Protein AF-A0A937LQ49-F1 (afdb_monomer_lite)

Secondary structure (DSSP, 8-state):
---HHHHHHHHHHHTGGGTB-S--HHHHHHHHHTGGGB-TTT-BB-SSTTTTPBTT-PSPB-S-GGG-----SSTT-TTS-GGGT------TT-SEETTEE-B-SS---TT-S--S-BPPPBHHHHHHHT-GGGS-HHHHHHHHHTTGGG-BTTT-TTSHHHHHHHHTT--TT-BB------TTSSSSS------SS-S-GGGTTTS--PPPEEEETTEEE-SHHHHTS--TTT--EEEEEE--TT--TTSHHHHTSHHHHHH--S-EEEE-HHHHHHTT--TT-EEEEEETTS-EEEEEEEE-TTS-TTEEEEES---EEETTEE-GGGSPTT---S--EE-GGGGS---B-TTT--B-TT-EEEEEEE-

pLDDT: mean 95.54, std 2.78, range [75.75, 98.88]

Sequence (371 aa):
EPLIEDITREWTSGMWTIGYTGQSPERLREHMKNQHMFDKRTLQAKGGSTDGEFYGLPWPCWGTPDMKHPGTPILYDTSRPVAEGGLNFRARFGVERNGKNLLAEGSYPAGSEIKDGHPEFSMALLKKLGWDGDLTAGEKATISKLSGDKTNWKTDLSGGIQRVAIKHGAAPFGNAKARTVVWTFPDPVPLHREPLYTSRRDLVADYPTYKDVKEHYRLPTLYKSIQDTDFSKKYPIILTSGRLVEYEGGGDESRSNPWLAELQQEMFVEINPIDANNSNIRNGKDVWLTGAEGARVKVKAMITERVAPGVAFMPFHFAGKMQGKDLRHKYPAGADPFVLGEAANTAMTYGYDSVTQMQESKCTLCKIEAA

Radius of gyration: 27.74 Å; chains: 1; bounding box: 67×48×73 Å

Foldseek 3Di:
DDDPQVVQQVVLLVCQLQQQNLDGPVLLVVLVVPVVQADPPQQAGPDDPLHLAHRPQEPNQHFHVVLSQRHAPDEAQQAAFVSSNHYHDFCPPDQDDPNDGFFAQQGHHPQAPDRTWDAAWFLLVCVVVVLNVQADPVLQVQCCVWVNRRGASSRSPNSRRCSSCSVNRHHNRIGGDDQQADPVAPGRHDDAAAALADLPLVCCVVHPWDCWDPQDPHHTAHGRVSSVDHLCVVFVAKEFEDADPLADDLRLVSLQDPVSCVVPAWWEKEAEPVLCVVQVHDAQAWKWKAASVGFIFITGYHYDPPAPHRYMYTYQNAAQDGSNRGNQVVAPVPRRGSHHTHGPVRRDDPDADRPPRHHPRGTGTIDMHGD

Structure (mmCIF, N/CA/C/O backbone):
data_AF-A0A937LQ49-F1
#
_entry.id   AF-A0A937LQ49-F1
#
loop_
_atom_site.group_PDB
_atom_site.id
_atom_site.type_symbol
_atom_site.label_atom_id
_atom_site.label_alt_id
_atom_site.label_comp_id
_atom_site.label_asym_id
_atom_site.label_entity_id
_atom_site.label_seq_id
_atom_site.pdbx_PDB_ins_code
_atom_site.Cartn_x
_atom_site.Cartn_y
_atom_site.Cartn_z
_atom_site.occupancy
_atom_site.B_iso_or_equiv
_atom_site.auth_seq_id
_atom_site.auth_comp_id
_atom_site.auth_asym_id
_atom_site.auth_atom_id
_atom_site.pdbx_PDB_model_num
ATOM 1 N N . GLU A 1 1 ? 20.077 2.236 26.899 1.00 75.75 1 GLU A N 1
ATOM 2 C CA . GLU A 1 1 ? 19.525 1.766 25.610 1.00 75.75 1 GLU A CA 1
ATOM 3 C C . GLU A 1 1 ? 18.017 1.637 25.759 1.00 75.75 1 GLU A C 1
ATOM 5 O O . GLU A 1 1 ? 17.583 1.384 26.881 1.00 75.75 1 GLU A O 1
ATOM 10 N N . PRO A 1 2 ? 17.218 1.887 24.713 1.00 82.50 2 PRO A N 1
ATOM 11 C CA . PRO A 1 2 ? 15.772 1.735 24.807 1.00 82.50 2 PRO A CA 1
ATOM 12 C C . PRO A 1 2 ? 15.404 0.257 25.013 1.00 82.50 2 PRO A C 1
ATOM 14 O O . PRO A 1 2 ? 15.963 -0.621 24.357 1.00 82.50 2 PRO A O 1
ATOM 17 N N . LEU A 1 3 ? 14.476 -0.018 25.933 1.00 92.69 3 LEU A N 1
ATOM 18 C CA . LEU A 1 3 ? 13.968 -1.368 26.182 1.00 92.69 3 LEU A CA 1
ATOM 19 C C . LEU A 1 3 ? 12.855 -1.691 25.181 1.00 92.69 3 LEU A C 1
ATOM 21 O O . LEU A 1 3 ? 11.966 -0.872 24.949 1.00 92.69 3 LEU A O 1
ATOM 25 N N . ILE A 1 4 ? 12.880 -2.891 24.597 1.00 90.50 4 ILE A N 1
ATOM 26 C CA . ILE A 1 4 ? 11.904 -3.322 23.577 1.00 90.50 4 ILE A CA 1
ATOM 27 C C . ILE A 1 4 ? 10.470 -3.246 24.124 1.00 90.50 4 ILE A C 1
ATOM 29 O O . ILE A 1 4 ? 9.534 -2.900 23.401 1.00 90.50 4 ILE A O 1
ATOM 33 N N . GLU A 1 5 ? 10.290 -3.539 25.408 1.00 94.00 5 GLU A N 1
ATOM 34 C CA . GLU A 1 5 ? 9.017 -3.449 26.115 1.00 94.00 5 GLU A CA 1
ATOM 35 C C . GLU A 1 5 ? 8.489 -2.022 26.179 1.00 94.00 5 GLU A C 1
ATOM 37 O O . GLU A 1 5 ? 7.308 -1.805 25.912 1.00 94.00 5 GLU A O 1
ATOM 42 N N . ASP A 1 6 ? 9.355 -1.059 26.489 1.00 93.69 6 ASP A N 1
ATOM 43 C CA . ASP A 1 6 ? 8.976 0.348 26.599 1.00 93.69 6 ASP A CA 1
ATOM 44 C C . ASP A 1 6 ? 8.605 0.907 25.226 1.00 93.69 6 ASP A C 1
ATOM 46 O O . ASP A 1 6 ? 7.541 1.510 25.085 1.00 93.69 6 ASP A O 1
ATOM 50 N N . ILE A 1 7 ? 9.398 0.591 24.192 1.00 92.69 7 ILE A N 1
ATOM 51 C CA . ILE A 1 7 ? 9.066 0.911 22.794 1.00 92.69 7 ILE A CA 1
ATOM 52 C C . ILE A 1 7 ? 7.700 0.318 22.441 1.00 92.69 7 ILE A C 1
ATOM 54 O O . ILE A 1 7 ? 6.862 0.981 21.832 1.00 92.69 7 ILE A O 1
ATOM 58 N N . THR A 1 8 ? 7.453 -0.932 22.850 1.00 90.88 8 THR A N 1
ATOM 59 C CA . THR A 1 8 ? 6.196 -1.620 22.553 1.00 90.88 8 THR A CA 1
ATOM 60 C C . THR A 1 8 ? 4.994 -0.932 23.178 1.00 90.88 8 THR A C 1
ATOM 62 O O . THR A 1 8 ? 3.970 -0.735 22.521 1.00 90.88 8 THR A O 1
ATOM 65 N N . ARG A 1 9 ? 5.123 -0.510 24.434 1.00 92.88 9 ARG A N 1
ATOM 66 C CA . ARG A 1 9 ? 4.085 0.255 25.130 1.00 92.88 9 ARG A CA 1
ATOM 67 C C . ARG A 1 9 ? 3.871 1.629 24.513 1.00 92.88 9 ARG A C 1
ATOM 69 O O . ARG A 1 9 ? 2.724 2.066 24.411 1.00 92.88 9 ARG A O 1
ATOM 76 N N . GLU A 1 10 ? 4.942 2.291 24.091 1.00 92.44 10 GLU A N 1
ATOM 77 C CA . GLU A 1 10 ? 4.884 3.609 23.466 1.00 92.44 10 GLU A CA 1
ATOM 78 C C . GLU A 1 10 ? 4.100 3.569 22.150 1.00 92.44 10 GLU A C 1
ATOM 80 O O . GLU A 1 10 ? 3.104 4.286 22.012 1.00 92.44 10 GLU A O 1
ATOM 85 N N . TRP A 1 11 ? 4.469 2.692 21.206 1.00 89.81 11 TRP A N 1
ATOM 86 C CA . TRP A 1 11 ? 3.754 2.637 19.927 1.00 89.81 11 TRP A CA 1
ATOM 87 C C . TRP A 1 11 ? 2.315 2.150 20.098 1.00 89.81 11 TRP A C 1
ATOM 89 O O . TRP A 1 11 ? 1.416 2.702 19.464 1.00 89.81 11 TRP A O 1
ATOM 99 N N . THR A 1 12 ? 2.068 1.200 21.007 1.00 89.31 12 THR A N 1
ATOM 100 C CA . THR A 1 12 ? 0.706 0.753 21.343 1.00 89.31 12 THR A CA 1
ATOM 101 C C . THR A 1 12 ? -0.133 1.931 21.843 1.00 89.31 12 THR A C 1
ATOM 103 O O . THR A 1 12 ? -1.245 2.149 21.367 1.00 89.31 12 THR A O 1
ATOM 106 N N . SER A 1 13 ? 0.409 2.761 22.739 1.00 88.25 13 SER A N 1
ATOM 107 C CA . SER A 1 13 ? -0.282 3.961 23.233 1.00 88.25 13 SER A CA 1
ATOM 108 C C . SER A 1 13 ? -0.586 4.953 22.103 1.00 88.25 13 SER A C 1
ATOM 110 O O . SER A 1 13 ? -1.677 5.522 22.047 1.00 88.25 13 SER A O 1
ATOM 112 N N . GLY A 1 14 ? 0.336 5.105 21.145 1.00 90.69 14 GLY A N 1
ATOM 113 C CA . GLY A 1 14 ? 0.131 5.908 19.935 1.00 90.69 14 GLY A CA 1
ATOM 114 C C . GLY A 1 14 ? -0.979 5.383 19.011 1.00 90.69 14 GLY A C 1
ATOM 115 O O . GLY A 1 14 ? -1.603 6.160 18.283 1.00 90.69 14 GLY A O 1
ATOM 116 N N . MET A 1 15 ? -1.292 4.086 19.068 1.00 93.00 15 MET A N 1
ATOM 117 C CA . MET A 1 15 ? -2.324 3.447 18.245 1.00 93.00 15 MET A CA 1
ATOM 118 C C . MET A 1 15 ? -3.736 3.454 18.863 1.00 93.00 15 MET A C 1
ATOM 120 O O . MET A 1 15 ? -4.674 2.893 18.285 1.00 93.00 15 MET A O 1
ATOM 124 N N . TRP A 1 16 ? -3.947 4.154 19.983 1.00 91.88 16 TRP A N 1
ATOM 125 C CA . TRP A 1 16 ? -5.265 4.280 20.632 1.00 91.88 16 TRP A CA 1
ATOM 126 C C . TRP A 1 16 ? -6.369 4.761 19.698 1.00 91.88 16 TRP A C 1
ATOM 128 O O . TRP A 1 16 ? -7.467 4.205 19.652 1.00 91.88 16 TRP A O 1
ATOM 138 N N . THR A 1 17 ? -6.048 5.739 18.856 1.00 91.38 17 THR A N 1
ATOM 139 C CA . THR A 1 17 ? -6.998 6.353 17.919 1.00 91.38 17 THR A CA 1
ATOM 140 C C . THR A 1 17 ? -7.474 5.418 16.799 1.00 91.38 17 THR A C 1
ATOM 142 O O . THR A 1 17 ? -8.445 5.732 16.097 1.00 91.38 17 THR A O 1
ATOM 145 N N . ILE A 1 18 ? -6.814 4.269 16.626 1.00 92.81 18 ILE A N 1
ATOM 146 C CA . ILE A 1 18 ? -7.203 3.230 15.671 1.00 92.81 18 ILE A CA 1
ATOM 147 C C . ILE A 1 18 ? -7.712 1.957 16.353 1.00 92.81 18 ILE A C 1
ATOM 149 O O . ILE A 1 18 ? -8.177 1.074 15.643 1.00 92.81 18 ILE A O 1
ATOM 153 N N . GLY A 1 19 ? -7.693 1.864 17.686 1.00 92.88 19 GLY A N 1
ATOM 154 C CA . GLY A 1 19 ? -8.153 0.676 18.412 1.00 92.88 19 GLY A CA 1
ATOM 155 C C . GLY A 1 19 ? -7.183 -0.501 18.314 1.00 92.88 19 GLY A C 1
ATOM 156 O O . GLY A 1 19 ? -7.622 -1.648 18.249 1.00 92.88 19 GLY A O 1
ATOM 157 N N . TYR A 1 20 ? -5.874 -0.221 18.236 1.00 94.00 20 TYR A N 1
ATOM 158 C CA . TYR A 1 20 ? -4.833 -1.251 18.225 1.00 94.00 20 TYR A CA 1
ATOM 159 C C . TYR A 1 20 ? -4.030 -1.277 19.532 1.00 94.00 20 TYR A C 1
ATOM 161 O O . TYR A 1 20 ? -2.823 -1.067 19.535 1.00 94.00 20 TYR A O 1
ATOM 169 N N . THR A 1 21 ? -4.717 -1.449 20.661 1.00 90.94 21 THR A N 1
ATOM 170 C CA . THR A 1 21 ? -4.147 -1.120 21.982 1.00 90.94 21 THR A CA 1
ATOM 171 C C . THR A 1 21 ? -4.218 -2.210 23.024 1.00 90.94 21 THR A C 1
ATOM 173 O O . THR A 1 21 ? -3.580 -2.101 24.068 1.00 90.94 21 THR A O 1
ATOM 176 N N . GLY A 1 22 ? -4.929 -3.296 22.736 1.00 93.12 22 GLY A N 1
ATOM 177 C CA . GLY A 1 22 ? -4.938 -4.461 23.605 1.00 93.12 22 GLY A CA 1
ATOM 178 C C . GLY A 1 22 ? -3.603 -5.210 23.606 1.00 93.12 22 GLY A C 1
ATOM 179 O O . GLY A 1 22 ? -3.426 -6.117 24.412 1.00 93.12 22 GLY A O 1
ATOM 180 N N . GLN A 1 23 ? -2.652 -4.869 22.734 1.00 93.69 23 GLN A N 1
ATOM 181 C CA . GLN A 1 23 ? -1.329 -5.487 22.724 1.00 93.69 23 GLN A CA 1
ATOM 182 C C . GLN A 1 23 ? -0.492 -5.021 23.917 1.00 93.69 23 GLN A C 1
ATOM 184 O O . GLN A 1 23 ? -0.482 -3.855 24.294 1.00 93.69 23 GLN A O 1
ATOM 189 N N . SER A 1 24 ? 0.246 -5.947 24.517 1.00 94.94 24 SER A N 1
ATOM 190 C CA . SER A 1 24 ? 1.296 -5.613 25.474 1.00 94.94 24 SER A CA 1
ATOM 191 C C . SER A 1 24 ? 2.509 -6.506 25.233 1.00 94.94 24 SER A C 1
ATOM 193 O O . SER A 1 24 ? 2.352 -7.594 24.664 1.00 94.94 24 SER A O 1
ATOM 195 N N . PRO A 1 25 ? 3.709 -6.097 25.681 1.00 95.75 25 PRO A N 1
ATOM 196 C CA . PRO A 1 25 ? 4.882 -6.965 25.641 1.00 95.75 25 PRO A CA 1
ATOM 197 C C . PRO A 1 25 ? 4.609 -8.330 26.281 1.00 95.75 25 PRO A C 1
ATOM 199 O O . PRO A 1 25 ? 5.034 -9.358 25.762 1.00 95.75 25 PRO A O 1
ATOM 202 N N . GLU A 1 26 ? 3.860 -8.353 27.385 1.00 95.69 26 GLU A N 1
ATOM 203 C CA . GLU A 1 26 ? 3.506 -9.570 28.119 1.00 95.69 26 GLU A CA 1
ATOM 204 C C . GLU A 1 26 ? 2.606 -10.474 27.285 1.00 95.69 26 GLU A C 1
ATOM 206 O O . GLU A 1 26 ? 2.914 -11.655 27.141 1.00 95.69 26 GLU A O 1
ATOM 211 N N . ARG A 1 27 ? 1.539 -9.925 26.690 1.00 96.06 27 ARG A N 1
ATOM 212 C CA . ARG A 1 27 ? 0.630 -10.707 25.844 1.00 96.06 27 ARG A CA 1
ATOM 213 C C . ARG A 1 27 ? 1.349 -11.260 24.618 1.00 96.06 27 ARG A C 1
ATOM 215 O O . ARG A 1 27 ? 1.256 -12.448 24.337 1.00 96.06 27 ARG A O 1
ATOM 222 N N . LEU A 1 28 ? 2.143 -10.439 23.928 1.00 95.88 28 LEU A N 1
ATOM 223 C CA . LEU A 1 28 ? 2.902 -10.887 22.756 1.00 95.88 28 LEU A CA 1
ATOM 224 C C . LEU A 1 28 ? 3.922 -11.976 23.120 1.00 95.88 28 LEU A C 1
ATOM 226 O O . LEU A 1 28 ? 4.058 -12.963 22.399 1.00 95.88 28 LEU A O 1
ATOM 230 N N . ARG A 1 29 ? 4.598 -11.860 24.269 1.00 95.75 29 ARG A N 1
ATOM 231 C CA . ARG A 1 29 ? 5.484 -12.918 24.784 1.00 95.75 29 ARG A CA 1
ATOM 232 C C . ARG A 1 29 ? 4.734 -14.191 25.113 1.00 95.75 29 ARG A C 1
ATOM 234 O O . ARG A 1 29 ? 5.255 -15.269 24.842 1.00 95.75 29 ARG A O 1
ATOM 241 N N . GLU A 1 30 ? 3.542 -14.080 25.683 1.00 96.50 30 GLU A N 1
ATOM 242 C CA . GLU A 1 30 ? 2.710 -15.239 25.979 1.00 96.50 30 GLU A CA 1
ATOM 243 C C . GLU A 1 30 ? 2.308 -15.969 24.690 1.00 96.50 30 GLU A C 1
ATOM 245 O O . GLU A 1 30 ? 2.411 -17.192 24.630 1.00 96.50 30 GLU A O 1
ATOM 250 N N . HIS A 1 31 ? 1.988 -15.246 23.612 1.00 97.38 31 HIS A N 1
ATOM 251 C CA . HIS A 1 31 ? 1.753 -15.858 22.298 1.00 97.38 31 HIS A CA 1
ATOM 252 C C . HIS A 1 31 ? 3.003 -16.566 21.767 1.00 97.38 31 HIS A C 1
ATOM 254 O O . HIS A 1 31 ? 2.910 -17.688 21.272 1.00 97.38 31 HIS A O 1
ATOM 260 N N . MET A 1 32 ? 4.178 -15.939 21.890 1.00 96.44 32 MET A N 1
ATOM 261 C CA . MET A 1 32 ? 5.443 -16.531 21.440 1.00 96.44 32 MET A CA 1
ATOM 262 C C . MET A 1 32 ? 5.801 -17.802 22.219 1.00 96.44 32 MET A C 1
ATOM 264 O O . MET A 1 32 ? 6.242 -18.781 21.623 1.00 96.44 32 MET A O 1
ATOM 268 N N . LYS A 1 33 ? 5.575 -17.823 23.538 1.00 97.06 33 LYS A N 1
ATOM 269 C CA . LYS A 1 33 ? 5.786 -19.015 24.379 1.00 97.06 33 LYS A CA 1
ATOM 270 C C . LYS A 1 33 ? 4.815 -20.146 24.034 1.00 97.06 33 LYS A C 1
ATOM 272 O O . LYS A 1 33 ? 5.188 -21.316 24.091 1.00 97.06 33 LYS A O 1
ATOM 277 N N . ASN A 1 34 ? 3.587 -19.802 23.649 1.00 96.81 34 ASN A N 1
ATOM 278 C CA . ASN A 1 34 ? 2.495 -20.750 23.442 1.00 96.81 34 ASN A CA 1
ATOM 279 C C . ASN A 1 34 ? 2.114 -20.942 21.967 1.00 96.81 34 ASN A C 1
ATOM 281 O O . ASN A 1 34 ? 0.988 -21.329 21.673 1.00 96.81 34 ASN A O 1
ATOM 285 N N . GLN A 1 35 ? 3.041 -20.736 21.023 1.00 96.62 35 GLN A N 1
ATOM 286 C CA . GLN A 1 35 ? 2.794 -20.893 19.576 1.00 96.62 35 GLN A CA 1
ATOM 287 C C . GLN A 1 35 ? 2.096 -22.213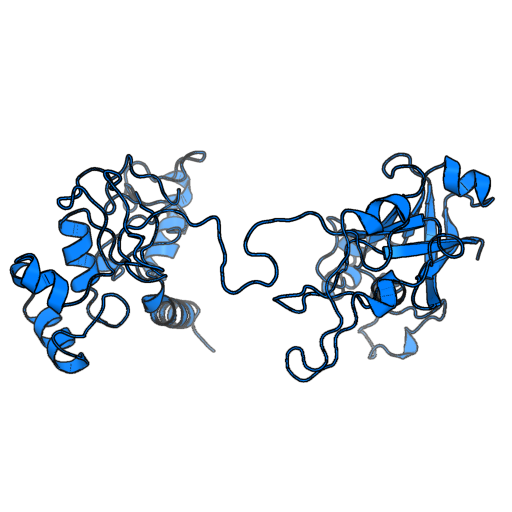 19.206 1.00 96.62 35 GLN A C 1
ATOM 289 O O . GLN A 1 35 ? 1.278 -22.255 18.291 1.00 96.62 35 GLN A O 1
ATOM 294 N N . HIS A 1 36 ? 2.393 -23.285 19.940 1.00 96.25 36 HIS A N 1
ATOM 295 C CA . HIS A 1 36 ? 1.811 -24.611 19.748 1.00 96.25 36 HIS A CA 1
ATOM 296 C C . HIS A 1 36 ? 0.304 -24.696 20.063 1.00 96.25 36 HIS A C 1
ATOM 298 O O . HIS A 1 36 ? -0.340 -25.643 19.619 1.00 96.25 36 HIS A O 1
ATOM 304 N N . MET A 1 37 ? -0.260 -23.738 20.808 1.00 97.00 37 MET A N 1
ATOM 305 C CA . MET A 1 37 ? -1.689 -23.682 21.147 1.00 97.00 37 MET A CA 1
ATOM 306 C C . MET A 1 37 ? -2.545 -23.083 20.022 1.00 97.00 37 MET A C 1
ATOM 308 O O . MET A 1 37 ? -3.765 -23.247 20.035 1.00 97.00 37 MET A O 1
ATOM 312 N N . PHE A 1 38 ? -1.932 -22.396 19.050 1.00 97.94 38 PHE A N 1
ATOM 313 C CA . PHE A 1 38 ? -2.634 -21.723 17.958 1.00 97.94 38 PHE A CA 1
ATOM 314 C C . PHE A 1 38 ? -2.866 -22.661 16.773 1.00 97.94 38 PHE A C 1
ATOM 316 O O . PHE A 1 38 ? -1.957 -23.324 16.269 1.00 97.94 38 PHE A O 1
ATOM 323 N N . ASP A 1 39 ? -4.103 -22.685 16.286 1.00 97.25 39 ASP A N 1
ATOM 324 C CA . ASP A 1 39 ? -4.466 -23.418 15.081 1.00 97.25 39 ASP A CA 1
ATOM 325 C C . ASP A 1 39 ? -3.753 -22.828 13.854 1.00 97.25 39 ASP A C 1
ATOM 327 O O . ASP A 1 39 ? -3.841 -21.634 13.583 1.00 97.25 39 ASP A O 1
ATOM 331 N N . LYS A 1 40 ? -3.066 -23.658 13.063 1.00 95.50 40 LYS A N 1
ATOM 332 C CA . LYS A 1 40 ? -2.272 -23.181 11.913 1.00 95.50 40 LYS A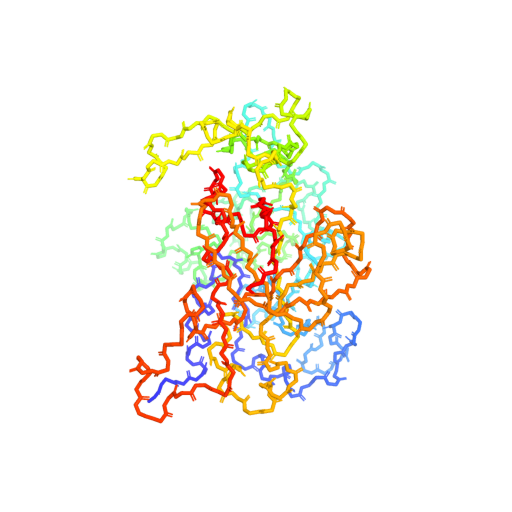 CA 1
ATOM 333 C C . LYS A 1 40 ? -3.108 -22.571 10.782 1.00 95.50 40 LYS A C 1
ATOM 335 O O . LYS A 1 40 ? -2.541 -21.933 9.900 1.00 95.50 40 LYS A O 1
ATOM 340 N N . ARG A 1 41 ? -4.426 -22.799 10.765 1.00 95.19 41 ARG A N 1
ATOM 341 C CA . ARG A 1 41 ? -5.339 -22.294 9.736 1.00 95.19 41 ARG A CA 1
ATOM 342 C C . ARG A 1 41 ? -6.138 -21.098 10.230 1.00 95.19 41 ARG A C 1
ATOM 344 O O . ARG A 1 41 ? -6.212 -20.102 9.522 1.00 95.19 41 ARG A O 1
ATOM 351 N N . THR A 1 42 ? -6.768 -21.205 11.396 1.00 94.94 42 THR A N 1
ATOM 352 C CA . THR A 1 42 ? -7.595 -20.111 11.933 1.00 94.94 42 THR A CA 1
ATOM 353 C C . THR A 1 42 ? -6.785 -19.097 12.727 1.00 94.94 42 THR A C 1
ATOM 355 O O . THR A 1 42 ? -7.280 -18.004 12.988 1.00 94.94 42 THR A O 1
ATOM 358 N N . LEU A 1 43 ? -5.559 -19.457 13.118 1.00 96.81 43 LEU A N 1
ATOM 359 C CA . LEU A 1 43 ? -4.694 -18.700 14.019 1.00 96.81 43 LEU A CA 1
ATOM 360 C C . LEU A 1 43 ? -5.303 -18.464 15.403 1.00 96.81 43 LEU A C 1
ATOM 362 O O . LEU A 1 43 ? -4.770 -17.656 16.150 1.00 96.81 43 LEU A O 1
ATOM 366 N N . GLN A 1 44 ? -6.393 -19.148 15.759 1.00 97.75 44 GLN A N 1
ATOM 367 C CA . GLN A 1 44 ? -7.007 -19.043 17.079 1.00 97.75 44 GLN A CA 1
ATOM 368 C C . GLN A 1 44 ? -6.367 -20.045 18.035 1.00 97.75 44 GLN A C 1
ATOM 370 O O . GLN A 1 44 ? -6.207 -21.218 17.684 1.00 97.75 44 GLN A O 1
ATOM 375 N N . ALA A 1 45 ? -6.027 -19.601 19.238 1.00 97.81 45 ALA A N 1
ATOM 376 C CA . ALA A 1 45 ? -5.615 -20.492 20.310 1.00 97.81 45 ALA A CA 1
ATOM 377 C C . ALA A 1 45 ? -6.787 -21.349 20.803 1.00 97.81 45 ALA A C 1
ATOM 379 O O . ALA A 1 45 ? -7.917 -20.869 20.915 1.00 97.81 45 ALA A O 1
ATOM 380 N N . LYS A 1 46 ? -6.501 -22.624 21.082 1.00 95.88 46 LYS A N 1
ATOM 381 C CA . LYS A 1 46 ? -7.460 -23.609 21.597 1.00 95.88 46 LYS A CA 1
ATOM 382 C C . LYS A 1 46 ? -6.980 -24.135 22.950 1.00 95.88 46 LYS A C 1
ATOM 384 O O . LYS A 1 46 ? -6.146 -25.036 23.012 1.00 95.88 46 LYS A O 1
ATOM 389 N N . GLY A 1 47 ? -7.536 -23.585 24.022 1.00 93.94 47 GLY A N 1
ATOM 390 C CA . GLY A 1 47 ? -7.165 -23.843 25.409 1.00 93.94 47 GLY A CA 1
ATOM 391 C C . GLY A 1 47 ? -5.923 -23.073 25.875 1.00 93.94 47 GLY A C 1
ATOM 392 O O . GLY A 1 47 ? -5.293 -22.330 25.124 1.00 93.94 47 GLY A O 1
ATOM 393 N N . GLY A 1 48 ? -5.566 -23.275 27.146 1.00 94.25 48 GLY A N 1
ATOM 394 C CA . GLY A 1 48 ? -4.369 -22.693 27.758 1.00 94.25 48 GLY A CA 1
ATOM 395 C C . GLY A 1 48 ? -4.507 -21.221 28.158 1.00 94.25 48 GLY A C 1
ATOM 396 O O . GLY A 1 48 ? -5.608 -20.696 28.311 1.00 94.25 48 GLY A O 1
ATOM 397 N N . SER A 1 49 ? -3.369 -20.558 28.380 1.00 93.62 49 SER A N 1
ATOM 398 C CA . SER A 1 49 ? -3.307 -19.171 28.869 1.00 93.62 49 SER A CA 1
ATOM 399 C C . SER A 1 49 ? -3.731 -18.126 27.834 1.00 93.62 49 SER A C 1
ATOM 401 O O . SER A 1 49 ? -4.082 -17.012 28.222 1.00 93.62 49 SER A O 1
ATOM 403 N N . THR A 1 50 ? -3.725 -18.482 26.546 1.00 95.81 50 THR A N 1
ATOM 404 C CA . THR A 1 50 ? -4.128 -17.616 25.426 1.00 95.81 50 THR A CA 1
ATOM 405 C C . THR A 1 50 ? -5.434 -18.066 24.770 1.00 95.81 50 THR A C 1
ATOM 407 O O . THR A 1 50 ? -5.689 -17.670 23.639 1.00 95.81 50 THR A O 1
ATOM 410 N N . ASP A 1 51 ? -6.237 -18.919 25.421 1.00 96.88 51 ASP A N 1
ATOM 411 C CA . ASP A 1 51 ? -7.454 -19.492 24.827 1.00 96.88 51 ASP A CA 1
ATOM 412 C C . ASP A 1 51 ? -8.364 -18.427 24.194 1.00 96.88 51 ASP A C 1
ATOM 414 O O . ASP A 1 51 ? -8.643 -17.385 24.788 1.00 96.88 51 ASP A O 1
ATOM 418 N N . GLY A 1 52 ? -8.809 -18.686 22.964 1.00 96.00 52 GLY A N 1
ATOM 419 C CA . GLY A 1 52 ? -9.664 -17.784 22.197 1.00 96.00 52 GLY A CA 1
ATOM 420 C C . GLY A 1 52 ? -8.951 -16.609 21.516 1.00 96.00 52 GLY A C 1
ATOM 421 O O . GLY A 1 52 ? -9.533 -16.039 20.589 1.00 96.00 52 GLY A O 1
ATOM 422 N N . GLU A 1 53 ? -7.712 -16.272 21.895 1.00 97.69 53 GLU A N 1
ATOM 423 C CA . GLU A 1 53 ? -6.930 -15.196 21.271 1.00 97.69 53 GLU A CA 1
ATOM 424 C C . GLU A 1 53 ? -6.409 -15.595 19.878 1.00 97.69 53 GLU A C 1
ATOM 426 O O . GLU A 1 53 ? -6.137 -16.766 19.600 1.00 97.69 53 GLU A O 1
ATOM 431 N N . PHE A 1 54 ? -6.249 -14.617 18.984 1.00 97.81 54 PHE A N 1
ATOM 432 C CA . PHE A 1 54 ? -5.677 -14.823 17.653 1.00 97.81 54 PHE A CA 1
ATOM 433 C C . PHE A 1 54 ? -4.183 -14.511 17.643 1.00 97.81 54 PHE A C 1
ATOM 435 O O . PHE A 1 54 ? -3.736 -13.514 18.213 1.00 97.81 54 PHE A O 1
ATOM 442 N N . TYR A 1 55 ? -3.391 -15.354 16.981 1.00 97.25 55 TYR A N 1
ATOM 443 C CA . TYR A 1 55 ? -1.938 -15.231 16.950 1.00 97.25 55 TYR A CA 1
ATOM 444 C C . TYR A 1 55 ? -1.499 -13.842 16.457 1.00 97.25 55 TYR A C 1
ATOM 446 O O . TYR A 1 55 ? -1.950 -13.371 15.415 1.00 97.25 55 TYR A O 1
ATOM 454 N N . GLY A 1 56 ? -0.630 -13.172 17.222 1.00 95.69 56 GLY A N 1
ATOM 455 C CA . GLY A 1 56 ? -0.192 -11.800 16.944 1.00 95.69 56 GLY A CA 1
ATOM 456 C C . GLY A 1 56 ? -1.194 -10.692 17.298 1.00 95.69 56 GLY A C 1
ATOM 457 O O . GLY A 1 56 ? -0.865 -9.524 17.110 1.00 95.69 56 GLY A O 1
ATOM 458 N N . LEU A 1 57 ? -2.373 -11.022 17.840 1.00 97.12 57 LEU A N 1
ATOM 459 C CA . LEU A 1 57 ? -3.417 -10.070 18.238 1.00 97.12 57 LEU A CA 1
ATOM 460 C C . LEU A 1 57 ? -3.796 -9.106 17.103 1.00 97.12 57 LEU A C 1
ATOM 462 O O . LEU A 1 57 ? -3.603 -7.911 17.266 1.00 97.12 57 LEU A O 1
ATOM 466 N N . PRO A 1 58 ? -4.298 -9.580 15.951 1.00 96.75 58 PRO A N 1
ATOM 467 C CA . PRO A 1 58 ? -4.523 -8.757 14.764 1.00 96.75 58 PRO A CA 1
ATOM 468 C C . PRO A 1 58 ? -5.480 -7.581 15.006 1.00 96.75 58 PRO A C 1
ATOM 470 O O . PRO A 1 58 ? -6.378 -7.639 15.847 1.00 96.75 58 PRO A O 1
ATOM 473 N N . TRP A 1 59 ? -5.304 -6.511 14.232 1.00 95.69 59 TRP A N 1
ATOM 474 C CA . TRP A 1 59 ? -6.102 -5.290 14.336 1.00 95.69 59 TRP A CA 1
ATOM 475 C C . TRP A 1 59 ? -7.568 -5.468 13.887 1.00 95.69 59 TRP A C 1
ATOM 477 O O . TRP A 1 59 ? -7.795 -6.046 12.825 1.00 95.69 59 TRP A O 1
ATOM 487 N N . PRO A 1 60 ? -8.548 -4.845 14.578 1.00 95.50 60 PRO A N 1
ATOM 488 C CA . PRO A 1 60 ? -8.424 -4.210 15.890 1.00 95.50 60 PRO A CA 1
ATOM 489 C C . PRO A 1 60 ? -8.199 -5.204 17.031 1.00 95.50 60 PRO A C 1
ATOM 491 O O . PRO A 1 60 ? -8.788 -6.284 17.049 1.00 95.50 60 PRO A O 1
ATOM 494 N N . CYS A 1 61 ? -7.416 -4.769 18.016 1.00 96.81 61 CYS A N 1
ATOM 495 C CA . CYS A 1 61 ? -7.305 -5.398 19.328 1.00 96.81 61 CYS A CA 1
ATOM 496 C C . CYS A 1 61 ? -7.677 -4.328 20.356 1.00 96.81 61 CYS A C 1
ATOM 498 O O . CYS A 1 61 ? -6.886 -3.425 20.643 1.00 96.81 61 CYS A O 1
ATOM 500 N N . TRP A 1 62 ? -8.931 -4.362 20.801 1.00 96.00 62 TRP A N 1
ATOM 501 C CA . TRP A 1 62 ? -9.570 -3.242 21.488 1.00 96.00 62 TRP A CA 1
ATOM 502 C C . TRP A 1 62 ? -9.147 -3.086 22.948 1.00 96.00 62 TRP A C 1
ATOM 504 O O . TRP A 1 62 ? -8.921 -4.068 23.653 1.00 96.00 62 TRP A O 1
ATOM 514 N N . GLY A 1 63 ? -9.174 -1.838 23.420 1.00 93.81 63 GLY A N 1
ATOM 515 C CA . GLY A 1 63 ? -9.101 -1.513 24.835 1.00 93.81 63 GLY A CA 1
ATOM 516 C C . GLY A 1 63 ? -7.711 -1.621 25.443 1.00 93.81 63 GLY A C 1
ATOM 517 O O . GLY A 1 63 ? -6.701 -1.511 24.747 1.00 93.81 63 GLY A O 1
ATOM 518 N N . THR A 1 64 ? -7.669 -1.796 26.761 1.00 93.88 64 THR A N 1
ATOM 519 C CA . THR A 1 64 ? -6.427 -2.067 27.492 1.00 93.88 64 THR A CA 1
ATOM 520 C C . THR A 1 64 ? -6.045 -3.547 27.365 1.00 93.88 64 THR A C 1
ATOM 522 O O . THR A 1 64 ? -6.911 -4.386 27.102 1.00 93.88 64 THR A O 1
ATOM 525 N N . PRO A 1 65 ? -4.776 -3.919 27.605 1.00 94.19 65 PRO A N 1
ATOM 526 C CA . PRO A 1 65 ? -4.373 -5.326 27.639 1.00 94.19 65 PRO A CA 1
ATOM 527 C C . PRO A 1 65 ? -5.193 -6.188 28.612 1.00 94.19 65 PRO A C 1
ATOM 529 O O . PRO A 1 65 ? -5.478 -7.345 28.307 1.00 94.19 65 PRO A O 1
ATOM 532 N N . ASP A 1 66 ? -5.641 -5.613 29.732 1.00 93.00 66 ASP A N 1
ATOM 533 C CA . ASP A 1 66 ? -6.463 -6.300 30.739 1.00 93.00 66 ASP A CA 1
ATOM 534 C C . ASP A 1 66 ? -7.854 -6.682 30.223 1.00 93.00 66 ASP A C 1
ATOM 536 O O . ASP A 1 66 ? -8.446 -7.646 30.706 1.00 93.00 66 ASP A O 1
ATOM 540 N N . MET A 1 67 ? -8.374 -5.966 29.218 1.00 93.44 67 MET A N 1
ATOM 541 C CA . MET A 1 67 ? -9.636 -6.328 28.567 1.00 93.44 67 MET A CA 1
ATOM 542 C C . MET A 1 67 ? -9.531 -7.624 27.760 1.00 93.44 67 MET A C 1
ATOM 544 O O . MET A 1 67 ? -10.566 -8.187 27.412 1.00 93.44 67 MET A O 1
ATOM 548 N N . LYS A 1 68 ? -8.307 -8.081 27.448 1.00 95.25 68 LYS A N 1
ATOM 549 C CA . LYS A 1 68 ? -8.027 -9.327 26.721 1.00 95.25 68 LYS A CA 1
ATOM 550 C C . LYS A 1 68 ? -8.864 -9.502 25.454 1.00 95.25 68 LYS A C 1
ATOM 552 O O . LYS A 1 68 ? -9.331 -10.595 25.145 1.00 95.25 68 LYS A O 1
ATOM 557 N N . HIS A 1 69 ? -9.050 -8.423 24.691 1.00 97.50 69 HIS A N 1
ATOM 558 C CA . HIS A 1 69 ? -9.652 -8.557 23.367 1.00 97.50 69 HIS A CA 1
ATOM 559 C C . HIS A 1 69 ? -8.775 -9.501 22.519 1.00 97.50 69 HIS A C 1
ATOM 561 O O . HIS A 1 69 ? -7.547 -9.332 22.524 1.00 97.50 69 HIS A O 1
ATOM 567 N N . PRO A 1 70 ? -9.351 -10.504 21.832 1.00 97.19 70 PRO A N 1
ATOM 568 C CA . PRO A 1 70 ? -8.580 -11.564 21.178 1.00 97.19 70 PRO A CA 1
ATOM 569 C C . PRO A 1 70 ? -7.868 -11.112 19.895 1.00 97.19 70 PRO A C 1
ATOM 571 O O . PRO A 1 70 ? -7.092 -11.876 19.322 1.00 97.19 70 PRO A O 1
ATOM 574 N N . GLY A 1 71 ? -8.126 -9.888 19.431 1.00 97.44 71 GLY A N 1
ATOM 575 C CA . GLY A 1 71 ? -7.781 -9.439 18.088 1.00 97.44 71 GLY A CA 1
ATOM 576 C C . GLY A 1 71 ? -8.855 -9.817 17.067 1.00 97.44 71 GLY A C 1
ATOM 577 O O . GLY A 1 71 ? -9.706 -10.673 17.303 1.00 97.44 71 GLY A O 1
ATOM 578 N N . THR A 1 72 ? -8.824 -9.147 15.920 1.00 97.19 72 THR A N 1
ATOM 579 C CA . THR A 1 72 ? -9.819 -9.284 14.849 1.00 97.19 72 THR A CA 1
ATOM 580 C C . THR A 1 72 ? -9.139 -9.840 13.593 1.00 97.19 72 THR A C 1
ATOM 582 O O . THR A 1 72 ? -8.571 -9.080 12.812 1.00 97.19 72 THR A O 1
ATOM 585 N N . PRO A 1 73 ? -9.139 -11.165 13.377 1.00 95.38 73 PRO A N 1
ATOM 586 C CA . PRO A 1 73 ? -8.383 -11.795 12.290 1.00 95.38 73 PRO A CA 1
ATOM 587 C C . PRO A 1 73 ? -9.020 -11.578 10.912 1.00 95.38 73 PRO A C 1
ATOM 589 O O . PRO A 1 73 ? -8.324 -11.571 9.900 1.00 95.38 73 PRO A O 1
ATOM 592 N N . ILE A 1 74 ? -10.346 -11.421 10.869 1.00 95.31 74 ILE A N 1
ATOM 593 C CA . ILE A 1 74 ? -11.124 -11.241 9.646 1.00 95.31 74 ILE A CA 1
ATOM 594 C C . ILE A 1 74 ? -11.941 -9.968 9.818 1.00 95.31 74 ILE A C 1
ATOM 596 O O . ILE A 1 74 ? -12.903 -9.915 10.583 1.00 95.31 74 ILE A O 1
ATOM 600 N N . LEU A 1 75 ? -11.540 -8.919 9.105 1.00 92.75 75 LEU A N 1
ATOM 601 C CA . LEU A 1 75 ? -12.288 -7.671 9.095 1.00 92.75 75 LEU A CA 1
ATOM 602 C C . LEU A 1 75 ? -13.655 -7.882 8.440 1.00 92.75 75 LEU A C 1
ATOM 604 O O . LEU A 1 75 ? -13.772 -8.575 7.431 1.00 92.75 75 LEU A O 1
ATOM 608 N N . TYR A 1 76 ? -14.664 -7.208 8.986 1.00 92.69 76 TYR A N 1
ATOM 609 C CA . TYR A 1 76 ? -16.035 -7.179 8.463 1.00 92.69 76 TYR A CA 1
ATOM 610 C C . TYR A 1 76 ? -16.811 -8.506 8.566 1.00 92.69 76 TYR A C 1
ATOM 612 O O . TYR A 1 76 ? -17.866 -8.643 7.944 1.00 92.69 76 TYR A O 1
ATOM 620 N N . ASP A 1 77 ? -16.333 -9.462 9.368 1.00 95.69 77 ASP A N 1
ATOM 621 C CA . ASP A 1 77 ? -17.108 -10.644 9.742 1.00 95.69 77 ASP A CA 1
ATOM 622 C C . ASP A 1 77 ? -18.173 -10.289 10.792 1.00 95.69 77 ASP A C 1
ATOM 624 O O . ASP A 1 77 ? -17.904 -10.190 11.993 1.00 95.69 77 ASP A O 1
ATOM 628 N N . THR A 1 78 ? -19.405 -10.103 10.320 1.00 96.00 78 THR A N 1
ATOM 629 C CA . THR A 1 78 ? -20.568 -9.796 11.162 1.00 96.00 78 THR A CA 1
ATOM 630 C C . THR A 1 78 ? -21.199 -11.035 11.795 1.00 96.00 78 THR A C 1
ATOM 632 O O . THR A 1 78 ? -22.048 -10.897 12.672 1.00 96.00 78 THR A O 1
ATOM 635 N N . SER A 1 79 ? -20.778 -12.247 11.419 1.00 96.81 79 SER A N 1
ATOM 636 C CA . SER A 1 79 ? -21.308 -13.483 12.009 1.00 96.81 79 SER A CA 1
ATOM 637 C C . SER A 1 79 ? -20.806 -13.733 13.435 1.00 96.81 79 SER A C 1
ATOM 639 O O . SER A 1 79 ? -21.351 -14.579 14.143 1.00 96.81 79 SER A O 1
ATOM 641 N N . ARG A 1 80 ? -19.799 -12.968 13.878 1.00 96.75 80 ARG A N 1
ATOM 642 C CA . ARG A 1 80 ? -19.155 -13.093 15.187 1.00 96.75 80 ARG A CA 1
ATOM 643 C C . ARG A 1 80 ? -19.365 -11.852 16.060 1.00 96.75 80 ARG A C 1
ATOM 645 O O . ARG A 1 80 ? -19.440 -10.739 15.530 1.00 96.75 80 ARG A O 1
ATOM 652 N N . PRO A 1 81 ? -19.426 -12.005 17.395 1.00 97.81 81 PRO A N 1
ATOM 653 C CA . PRO A 1 81 ? -19.455 -10.868 18.307 1.00 97.81 81 PRO A CA 1
ATOM 654 C C . PRO A 1 81 ? -18.174 -10.039 18.262 1.00 97.81 81 PRO A C 1
ATOM 656 O O . PRO A 1 81 ? -17.074 -10.579 18.139 1.00 97.81 81 PRO A O 1
ATOM 659 N N . VAL A 1 82 ? -18.296 -8.721 18.457 1.00 97.75 82 VAL A N 1
ATOM 660 C CA . VAL A 1 82 ? -17.132 -7.814 18.518 1.00 97.75 82 VAL A CA 1
ATOM 661 C C . VAL A 1 82 ? -16.161 -8.218 19.629 1.00 97.75 82 VAL A C 1
ATOM 663 O O . VAL A 1 82 ? -14.947 -8.174 19.433 1.00 97.75 82 VAL A O 1
ATOM 666 N N . ALA A 1 83 ? -16.684 -8.673 20.771 1.00 97.31 83 ALA A N 1
ATOM 667 C CA . ALA A 1 83 ? -15.886 -9.159 21.897 1.00 97.31 83 ALA A CA 1
ATOM 668 C C . ALA A 1 83 ? -15.009 -10.377 21.547 1.00 97.31 83 ALA A C 1
ATOM 670 O O . ALA A 1 83 ? -13.972 -10.577 22.168 1.00 97.31 83 ALA A O 1
ATOM 671 N N . GLU A 1 84 ? -15.386 -11.144 20.522 1.00 96.88 84 GLU A N 1
ATOM 672 C CA . GLU A 1 84 ? -14.697 -12.362 20.083 1.00 96.88 84 GLU A CA 1
ATOM 673 C C . GLU A 1 84 ? -13.897 -12.160 18.784 1.00 96.88 84 GLU A C 1
ATOM 675 O O . GLU A 1 84 ? -13.456 -13.127 18.164 1.00 96.88 84 GLU A O 1
ATOM 680 N N . GLY A 1 85 ? -13.712 -10.911 18.345 1.00 96.44 85 GLY A N 1
ATOM 681 C CA . GLY A 1 85 ? -12.972 -10.593 17.120 1.00 96.44 85 GLY A CA 1
ATOM 682 C C . GLY A 1 85 ? -13.820 -10.585 15.846 1.00 96.44 85 GLY A C 1
ATOM 683 O O . GLY A 1 85 ? -13.265 -10.683 14.754 1.00 96.44 85 GLY A O 1
ATOM 684 N N . GLY A 1 86 ? -15.148 -10.481 15.966 1.00 96.81 86 GLY A N 1
ATOM 685 C CA . GLY A 1 86 ? -16.025 -10.070 14.868 1.00 96.81 86 GLY A CA 1
ATOM 686 C C . GLY A 1 86 ? -15.980 -8.560 14.635 1.00 96.81 86 GLY A C 1
ATOM 687 O O . GLY A 1 86 ? -15.545 -7.789 15.496 1.00 96.81 86 GLY A O 1
ATOM 688 N N . LEU A 1 87 ? -16.417 -8.106 13.460 1.00 96.00 87 LEU A N 1
ATOM 689 C CA . LEU A 1 87 ? -16.356 -6.686 13.120 1.00 96.00 87 LEU A CA 1
ATOM 690 C C . LEU A 1 87 ? -17.338 -6.310 12.006 1.00 96.00 87 LEU A C 1
ATOM 692 O O . LEU A 1 87 ? -17.641 -7.104 11.126 1.00 96.00 87 LEU A O 1
ATOM 696 N N . ASN A 1 88 ? -17.789 -5.059 12.000 1.00 95.50 88 ASN A N 1
ATOM 697 C CA . ASN A 1 88 ? -18.579 -4.454 10.925 1.00 95.50 88 ASN A CA 1
ATOM 698 C C . ASN A 1 88 ? -17.800 -3.330 10.215 1.00 95.50 88 ASN A C 1
ATOM 700 O O . ASN A 1 88 ? -16.675 -2.990 10.582 1.00 95.50 88 ASN A O 1
ATOM 704 N N . PHE A 1 89 ? -18.395 -2.722 9.186 1.00 94.25 89 PHE A N 1
ATOM 705 C CA . PHE A 1 89 ? -17.797 -1.578 8.493 1.00 94.25 89 PHE A CA 1
ATOM 706 C C . PHE A 1 89 ? -17.866 -0.295 9.334 1.00 94.25 89 PHE A C 1
ATOM 708 O O . PHE A 1 89 ? -18.865 -0.006 9.989 1.00 94.25 89 PHE A O 1
ATOM 715 N N . ARG A 1 90 ? -16.792 0.498 9.301 1.00 92.38 90 ARG A N 1
ATOM 716 C CA . ARG A 1 90 ? -16.586 1.662 10.176 1.00 92.38 90 ARG A CA 1
ATOM 717 C C . ARG A 1 90 ? -17.340 2.918 9.727 1.00 92.38 90 ARG A C 1
ATOM 719 O O . ARG A 1 90 ? -17.231 3.323 8.572 1.00 92.38 90 ARG A O 1
ATOM 726 N N . ALA A 1 91 ? -17.947 3.646 10.670 1.00 92.75 91 ALA A N 1
ATOM 727 C CA . ALA A 1 91 ? -18.634 4.925 10.431 1.00 92.75 91 ALA A CA 1
ATOM 728 C C . ALA A 1 91 ? -17.693 6.148 10.406 1.00 92.75 91 ALA A C 1
ATOM 730 O O . ALA A 1 91 ? -17.917 7.149 11.081 1.00 92.75 91 ALA A O 1
ATOM 731 N N . ARG A 1 92 ? -16.610 6.081 9.617 1.00 85.75 92 ARG A N 1
ATOM 732 C CA . ARG A 1 92 ? -15.557 7.119 9.606 1.00 85.75 92 ARG A CA 1
ATOM 733 C C . ARG A 1 92 ? -15.936 8.386 8.832 1.00 85.75 92 ARG A C 1
ATOM 735 O O . ARG A 1 92 ? -15.380 9.449 9.088 1.00 85.75 92 ARG A O 1
ATOM 742 N N . PHE A 1 93 ? -16.830 8.278 7.852 1.00 85.19 93 PHE A N 1
ATOM 743 C CA . PHE A 1 93 ? -17.101 9.346 6.877 1.00 85.19 93 PHE A CA 1
ATOM 744 C C . PHE A 1 93 ? -18.334 10.193 7.219 1.00 85.19 93 PHE A C 1
ATOM 746 O O . PHE A 1 93 ? -18.887 10.851 6.340 1.00 85.19 93 PHE A O 1
ATOM 753 N N . GLY A 1 94 ? -18.748 10.180 8.488 1.00 86.94 94 GLY A N 1
ATOM 754 C CA . GLY A 1 94 ? -20.005 10.767 8.940 1.00 86.94 94 GLY A CA 1
ATOM 755 C C . GLY A 1 94 ? -21.182 9.802 8.800 1.00 86.94 94 GLY A C 1
ATOM 756 O O . GLY A 1 94 ? -21.018 8.642 8.425 1.00 86.94 94 GLY A O 1
ATOM 757 N N . VAL A 1 95 ? -22.370 10.298 9.141 1.00 92.31 95 VAL A N 1
ATOM 758 C CA . VAL A 1 95 ? -23.620 9.517 9.155 1.00 92.31 95 VAL A CA 1
ATOM 759 C C . VAL A 1 95 ? -24.488 9.756 7.920 1.00 92.31 95 VAL A C 1
ATOM 761 O O . VAL A 1 95 ? -25.362 8.954 7.617 1.00 92.31 95 VAL A O 1
ATOM 764 N N . GLU A 1 96 ? -24.230 10.833 7.181 1.00 93.56 96 GLU A N 1
ATOM 765 C CA . GLU A 1 96 ? -25.022 11.250 6.028 1.00 93.56 96 GLU A CA 1
ATOM 766 C C . GLU A 1 96 ? -24.131 11.947 4.994 1.00 93.56 96 GLU A C 1
ATOM 768 O O . GLU A 1 96 ? -23.162 12.628 5.345 1.00 93.56 96 GLU A O 1
ATOM 773 N N . ARG A 1 97 ? -24.472 11.801 3.712 1.00 90.94 97 ARG A N 1
ATOM 774 C CA . ARG A 1 97 ? -23.942 12.633 2.632 1.00 90.94 97 ARG A CA 1
ATOM 775 C C . ARG A 1 97 ? -25.008 12.885 1.573 1.00 90.94 97 ARG A C 1
ATOM 777 O O . ARG A 1 97 ? -25.584 11.937 1.048 1.00 90.94 97 ARG A O 1
ATOM 784 N N . ASN A 1 98 ? -25.197 14.150 1.194 1.00 92.50 98 ASN A N 1
ATOM 785 C CA . ASN A 1 98 ? -26.167 14.578 0.177 1.00 92.50 98 ASN A CA 1
ATOM 786 C C . ASN A 1 98 ? -27.592 14.055 0.459 1.00 92.50 98 ASN A C 1
ATOM 788 O O . ASN A 1 98 ? -28.248 13.545 -0.449 1.00 92.50 98 ASN A O 1
ATOM 792 N N . GLY A 1 99 ? -28.039 14.096 1.720 1.00 93.25 99 GLY A N 1
ATOM 793 C CA . GLY A 1 99 ? -29.344 13.574 2.128 1.00 93.25 99 GLY A CA 1
ATOM 794 C C . GLY A 1 99 ? -29.437 12.047 2.172 1.00 93.25 99 GLY A C 1
ATOM 795 O O . GLY A 1 99 ? -30.517 11.515 2.411 1.00 93.25 99 GLY A O 1
ATOM 796 N N . LYS A 1 100 ? -28.341 11.314 1.924 1.00 92.31 100 LYS A N 1
ATOM 797 C CA . LYS A 1 100 ? -28.313 9.846 1.973 1.00 92.31 100 LYS A CA 1
ATOM 798 C C . LYS A 1 100 ? -27.639 9.349 3.243 1.00 92.31 100 LYS A C 1
ATOM 800 O O . LYS A 1 100 ? -26.498 9.714 3.526 1.00 92.31 100 LYS A O 1
ATOM 805 N N . ASN A 1 101 ? -28.325 8.452 3.945 1.00 94.06 101 ASN A N 1
ATOM 806 C CA . ASN A 1 101 ? -27.790 7.719 5.085 1.00 94.06 101 ASN A CA 1
ATOM 807 C C . ASN A 1 101 ? -26.539 6.907 4.693 1.00 94.06 101 ASN A C 1
ATOM 809 O O . ASN A 1 101 ? -26.565 6.128 3.733 1.00 94.06 101 ASN A O 1
ATOM 813 N N . LEU A 1 102 ? -25.458 7.080 5.456 1.00 94.75 102 LEU A N 1
ATOM 814 C CA . LEU A 1 102 ? -24.212 6.318 5.326 1.00 94.75 102 LEU A CA 1
ATOM 815 C C . LEU A 1 102 ? -24.104 5.180 6.343 1.00 94.75 102 LEU A C 1
ATOM 817 O O . LEU A 1 102 ? -23.236 4.318 6.194 1.00 94.75 102 LEU A O 1
ATOM 821 N N . LEU A 1 103 ? -24.950 5.174 7.371 1.00 96.44 103 LEU A N 1
ATOM 822 C CA . LEU A 1 103 ? -24.983 4.114 8.367 1.00 96.44 103 LEU A CA 1
ATOM 823 C C . LEU A 1 103 ? -25.467 2.803 7.737 1.00 96.44 103 LEU A C 1
ATOM 825 O O . LEU A 1 103 ? -26.178 2.816 6.731 1.00 96.44 103 LEU A O 1
ATOM 829 N N . ALA A 1 104 ? -25.031 1.672 8.295 1.00 95.94 104 ALA A N 1
ATOM 830 C CA . ALA A 1 104 ? -25.504 0.360 7.866 1.00 95.94 104 ALA A CA 1
ATOM 831 C C . ALA A 1 104 ? -27.028 0.274 8.028 1.00 95.94 104 ALA A C 1
ATOM 833 O O . ALA A 1 104 ? -27.592 1.000 8.839 1.00 95.94 104 ALA A O 1
ATOM 834 N N . GLU A 1 105 ? -27.665 -0.593 7.244 1.00 95.00 105 GLU A N 1
ATOM 835 C CA . GLU A 1 105 ? -29.107 -0.854 7.300 1.00 95.00 105 GLU A CA 1
ATOM 836 C C . GLU A 1 105 ? -29.303 -2.361 7.455 1.00 95.00 105 GLU A C 1
ATOM 838 O O . GLU A 1 105 ? -28.935 -3.124 6.560 1.00 95.00 105 GLU A O 1
ATOM 843 N N . GLY A 1 106 ? -29.794 -2.798 8.617 1.00 94.12 106 GLY A N 1
ATOM 844 C CA . GLY A 1 106 ? -30.057 -4.219 8.899 1.00 94.12 106 GLY A CA 1
ATOM 845 C C . GLY A 1 106 ? -28.820 -5.135 8.901 1.00 94.12 106 GLY A C 1
ATOM 846 O O . GLY A 1 106 ? -28.957 -6.351 8.802 1.00 94.12 106 GLY A O 1
ATOM 847 N N . SER A 1 107 ? -27.613 -4.572 9.009 1.00 95.06 107 SER A N 1
ATOM 848 C CA . SER A 1 107 ? -26.340 -5.304 9.061 1.00 95.06 107 SER A CA 1
ATOM 849 C C . SER A 1 107 ? -25.566 -4.906 10.311 1.00 95.06 107 SER A C 1
ATOM 851 O O . SER A 1 107 ? -25.221 -3.737 10.463 1.00 95.06 107 SER A O 1
ATOM 853 N N . TYR A 1 108 ? -25.258 -5.862 11.185 1.00 96.56 108 TYR A N 1
ATOM 854 C CA . TYR A 1 108 ? -24.617 -5.640 12.487 1.00 96.56 108 TYR A CA 1
ATOM 855 C C . TYR A 1 108 ? -23.882 -6.911 12.952 1.00 96.56 108 TYR A C 1
ATOM 857 O O . TYR A 1 108 ? -24.259 -8.005 12.531 1.00 96.56 108 TYR A O 1
ATOM 865 N N . PRO A 1 109 ? -22.855 -6.803 13.817 1.00 97.06 109 PRO A N 1
ATOM 866 C CA . PRO A 1 109 ? -22.190 -7.970 14.396 1.00 97.06 109 PRO A CA 1
ATOM 867 C C . PRO A 1 109 ? -23.134 -8.845 15.230 1.00 97.06 109 PRO A C 1
ATOM 869 O O . PRO A 1 109 ? -24.070 -8.349 15.870 1.00 97.06 109 PRO A O 1
ATOM 872 N N . ALA A 1 110 ? -22.860 -10.147 15.283 1.00 97.81 110 ALA A N 1
ATOM 873 C CA . ALA A 1 110 ? -23.602 -11.072 16.129 1.00 97.81 110 ALA A CA 1
ATOM 874 C C . ALA A 1 110 ? -23.581 -10.617 17.599 1.00 97.81 110 ALA A C 1
ATOM 876 O O . ALA A 1 110 ? -22.588 -10.100 18.103 1.00 97.81 110 ALA A O 1
ATOM 877 N N . GLY A 1 111 ? -24.712 -10.765 18.290 1.00 96.69 111 GLY A N 1
ATOM 878 C CA . GLY A 1 111 ? -24.855 -10.325 19.682 1.00 96.69 111 GLY A CA 1
ATOM 879 C C . GLY A 1 111 ? -24.993 -8.810 19.897 1.00 96.69 111 GLY A C 1
ATOM 880 O O . GLY A 1 111 ? -25.251 -8.410 21.024 1.00 96.69 111 GLY A O 1
ATOM 881 N N . SER A 1 112 ? -24.897 -7.966 18.859 1.00 97.56 112 SER A N 1
ATOM 882 C CA . SER A 1 112 ? -25.064 -6.511 19.020 1.00 97.56 112 SER A CA 1
ATOM 883 C C . SER A 1 112 ? -26.467 -6.133 19.495 1.00 97.56 112 SER A C 1
ATOM 885 O O . SER A 1 112 ? -27.449 -6.608 18.925 1.00 97.56 112 SER A O 1
ATOM 887 N N . GLU A 1 113 ? -26.591 -5.259 20.492 1.00 98.06 113 GLU A N 1
ATOM 888 C CA . GLU A 1 113 ? -27.891 -4.717 20.920 1.00 98.06 113 GLU A CA 1
ATOM 889 C C . GLU A 1 113 ? -28.469 -3.717 19.907 1.00 98.06 113 GLU A C 1
ATOM 891 O O . GLU A 1 113 ? -29.687 -3.579 19.789 1.00 98.06 113 GLU A O 1
ATOM 896 N N . ILE A 1 114 ? -27.609 -3.065 19.118 1.00 96.81 114 ILE A N 1
ATOM 897 C CA . ILE A 1 114 ? -28.021 -2.157 18.047 1.00 96.81 114 ILE A CA 1
ATOM 898 C C . ILE A 1 114 ? -28.170 -2.968 16.758 1.00 96.81 114 ILE A C 1
ATOM 900 O O . ILE A 1 114 ? -27.191 -3.384 16.145 1.00 96.81 114 ILE A O 1
ATOM 904 N N . LYS A 1 115 ? -29.416 -3.178 16.326 1.00 96.06 115 LYS A N 1
ATOM 905 C CA . LYS A 1 115 ? -29.755 -3.961 15.122 1.00 96.06 115 LYS A CA 1
ATOM 906 C C . LYS A 1 115 ? -29.721 -3.142 13.827 1.00 96.06 115 LYS A C 1
ATOM 908 O O . LYS A 1 115 ? -30.405 -3.469 12.861 1.00 96.06 115 LYS A O 1
ATOM 913 N N . ASP A 1 116 ? -28.930 -2.074 13.819 1.00 94.62 116 ASP A N 1
ATOM 914 C CA . ASP A 1 116 ? -28.808 -1.151 12.697 1.00 94.62 116 ASP A CA 1
ATOM 915 C C . ASP A 1 116 ? -27.446 -0.431 12.696 1.00 94.62 116 ASP A C 1
ATOM 917 O O . ASP A 1 116 ? -26.569 -0.695 13.529 1.00 94.62 116 ASP A O 1
ATOM 921 N N . GLY A 1 117 ? -27.233 0.477 11.748 1.00 96.00 117 GLY A N 1
ATOM 922 C CA . GLY A 1 117 ? -26.059 1.335 11.734 1.00 96.00 117 GLY A CA 1
ATOM 923 C C . GLY A 1 117 ? -26.058 2.395 12.845 1.00 96.00 117 GLY A C 1
ATOM 924 O O . GLY A 1 117 ? -27.095 2.898 13.271 1.00 96.00 117 GLY A O 1
ATOM 925 N N . HIS A 1 118 ? -24.867 2.768 13.319 1.00 96.81 118 HIS A N 1
ATOM 926 C CA . HIS A 1 118 ? -24.701 3.747 14.398 1.00 96.81 118 HIS A CA 1
ATOM 927 C C . HIS A 1 118 ? -23.415 4.574 14.231 1.00 96.81 118 HIS A C 1
ATOM 929 O O . HIS A 1 118 ? -22.447 4.105 13.624 1.00 96.81 118 HIS A O 1
ATOM 935 N N . PRO A 1 119 ? -23.363 5.815 14.751 1.00 96.81 119 PRO A N 1
ATOM 936 C CA . PRO A 1 119 ? -22.144 6.619 14.719 1.00 96.81 119 PRO A CA 1
ATOM 937 C C . PRO A 1 119 ? -21.048 6.043 15.628 1.00 96.81 119 PRO A C 1
ATOM 939 O O . PRO A 1 119 ? -21.271 5.108 16.402 1.00 96.81 119 PRO A O 1
ATOM 942 N N . GLU A 1 120 ? -19.852 6.629 15.542 1.00 96.25 120 GLU A N 1
ATOM 943 C CA . GLU A 1 120 ? -18.767 6.358 16.490 1.00 96.25 120 GLU A CA 1
ATOM 944 C C . GLU A 1 120 ? -19.207 6.628 17.938 1.00 96.25 120 GLU A C 1
ATOM 946 O O . GLU A 1 120 ? -19.882 7.625 18.214 1.00 96.25 120 GLU A O 1
ATOM 951 N N . PHE A 1 121 ? -18.769 5.786 18.877 1.00 97.19 121 PHE A N 1
ATOM 952 C CA . PHE A 1 121 ? -19.122 5.949 20.283 1.00 97.19 121 PHE A CA 1
ATOM 953 C C . PHE A 1 121 ? -18.427 7.148 20.931 1.00 97.19 121 PHE A C 1
ATOM 955 O O . PHE A 1 121 ? -17.211 7.346 20.843 1.00 97.19 121 PHE A O 1
ATOM 962 N N . SER A 1 122 ? -19.231 7.933 21.639 1.00 97.31 122 SER A N 1
ATOM 963 C CA . SER A 1 122 ? -18.814 8.987 22.557 1.00 97.31 122 SER A CA 1
ATOM 964 C C . SER A 1 122 ? -19.531 8.821 23.890 1.00 97.31 122 SER A C 1
ATOM 966 O O . SER A 1 122 ? -20.522 8.094 23.982 1.00 97.31 122 SER A O 1
ATOM 968 N N . MET A 1 123 ? -19.068 9.534 24.914 1.00 98.06 123 MET A N 1
ATOM 969 C CA . MET A 1 123 ? -19.746 9.565 26.207 1.00 98.06 123 MET A CA 1
ATOM 970 C C . MET A 1 123 ? -21.201 10.050 26.068 1.00 98.06 123 MET A C 1
ATOM 972 O O . MET A 1 123 ? -22.105 9.473 26.670 1.00 98.06 123 MET A O 1
ATOM 976 N N . ALA A 1 124 ? -21.459 11.046 25.212 1.00 97.62 124 ALA A N 1
ATOM 977 C CA . ALA A 1 124 ? -22.816 11.489 24.893 1.00 97.62 124 ALA A CA 1
ATOM 978 C C . ALA A 1 124 ? -23.683 10.373 24.281 1.00 97.62 124 ALA A C 1
ATOM 980 O O . ALA A 1 124 ? -24.859 10.255 24.627 1.00 97.62 124 ALA A O 1
ATOM 981 N N . LEU A 1 125 ? -23.122 9.547 23.387 1.00 97.06 125 LEU A N 1
ATOM 982 C CA . LEU A 1 125 ? -23.863 8.430 22.799 1.00 97.06 125 LEU A CA 1
ATOM 983 C C . LEU A 1 125 ? -24.171 7.349 23.841 1.00 97.06 125 LEU A C 1
ATOM 985 O O . LEU A 1 125 ? -25.301 6.871 23.876 1.00 97.06 125 LEU A O 1
ATOM 989 N N . LEU A 1 126 ? -23.216 7.015 24.718 1.00 98.06 126 LEU A N 1
ATOM 990 C CA . LEU A 1 126 ? -23.454 6.062 25.809 1.00 98.06 126 LEU A CA 1
ATOM 991 C C . LEU A 1 126 ? -24.597 6.519 26.718 1.00 98.06 126 LEU A C 1
ATOM 993 O O . LEU A 1 126 ? -25.509 5.740 26.970 1.00 98.06 126 LEU A O 1
ATOM 997 N N . LYS A 1 127 ? -24.599 7.791 27.137 1.00 97.88 127 LYS A N 1
ATOM 998 C CA . LYS A 1 127 ? -25.697 8.373 27.928 1.00 97.88 127 LYS A CA 1
ATOM 999 C C . LYS A 1 127 ? -27.038 8.287 27.208 1.00 97.88 127 LYS A C 1
ATOM 1001 O O . LYS A 1 127 ? -28.041 7.926 27.811 1.00 97.88 127 LYS A O 1
ATOM 1006 N N . LYS A 1 128 ? -27.064 8.600 25.908 1.00 97.56 128 LYS A N 1
ATOM 1007 C CA . LYS A 1 128 ? -28.289 8.535 25.097 1.00 97.56 128 LYS A CA 1
ATOM 1008 C C . LYS A 1 128 ? -28.860 7.114 25.024 1.00 97.56 128 LYS A C 1
ATOM 1010 O O . LYS A 1 128 ? -30.075 6.960 24.960 1.00 97.56 128 LYS A O 1
ATOM 1015 N N . LEU A 1 129 ? -27.993 6.105 25.020 1.00 97.56 129 LEU A N 1
ATOM 1016 C CA . LEU A 1 129 ? -28.368 4.690 25.020 1.00 97.56 129 LEU A CA 1
ATOM 1017 C C . LEU A 1 129 ? -28.640 4.138 26.431 1.00 97.56 129 LEU A C 1
ATOM 1019 O O . LEU A 1 129 ? -29.113 3.015 26.557 1.00 97.56 129 LEU A O 1
ATOM 1023 N N . GLY A 1 130 ? -28.355 4.908 27.488 1.00 97.88 130 GLY A N 1
ATOM 1024 C CA . GLY A 1 130 ? -28.451 4.454 28.878 1.00 97.88 130 GLY A CA 1
ATOM 1025 C C . GLY A 1 130 ? -27.336 3.488 29.300 1.00 97.88 130 GLY A C 1
ATOM 1026 O O . GLY A 1 130 ? -27.480 2.779 30.291 1.00 97.88 130 GLY A O 1
ATOM 1027 N N . TRP A 1 131 ? -26.230 3.437 28.555 1.00 98.31 131 TRP A N 1
ATOM 1028 C CA . TRP A 1 131 ? -25.108 2.516 28.784 1.00 98.31 131 TRP A CA 1
ATOM 1029 C C . TRP A 1 131 ? -24.012 3.103 29.686 1.00 98.31 131 TRP A C 1
ATOM 1031 O O . TRP A 1 131 ? -23.081 2.413 30.090 1.00 98.31 131 TRP A O 1
ATOM 1041 N N . ASP A 1 132 ? -24.089 4.384 30.045 1.00 97.12 132 ASP A N 1
ATOM 1042 C CA . ASP A 1 132 ? -23.098 5.041 30.904 1.00 97.12 132 ASP A CA 1
ATOM 1043 C C . ASP A 1 132 ? -23.076 4.497 32.346 1.00 97.12 132 ASP A C 1
ATOM 1045 O O . ASP A 1 132 ? -22.092 4.682 33.071 1.00 97.12 132 ASP A O 1
ATOM 1049 N N . GLY A 1 133 ? -24.128 3.786 32.764 1.00 97.50 133 GLY A N 1
ATOM 1050 C CA . GLY A 1 133 ? -24.171 3.030 34.018 1.00 97.50 133 GLY A CA 1
ATOM 1051 C C . GLY A 1 133 ? -23.083 1.955 34.118 1.00 97.50 133 GLY A C 1
ATOM 1052 O O . GLY A 1 133 ? -22.594 1.695 35.214 1.00 97.50 133 GLY A O 1
ATOM 1053 N N . ASP A 1 134 ? -22.637 1.416 32.981 1.00 97.81 134 ASP A N 1
ATOM 1054 C CA . ASP A 1 134 ? -21.639 0.346 32.912 1.00 97.81 134 ASP A CA 1
ATOM 1055 C C . ASP A 1 134 ? -20.187 0.826 32.990 1.00 97.81 134 ASP A C 1
ATOM 1057 O O . ASP A 1 134 ? -19.263 0.007 33.045 1.00 97.81 134 ASP A O 1
ATOM 1061 N N . LEU A 1 135 ? -19.965 2.142 33.006 1.00 97.88 135 LEU A N 1
ATOM 1062 C CA . LEU A 1 135 ? -18.658 2.730 33.278 1.00 97.88 135 LEU A CA 1
ATOM 1063 C C . LEU A 1 135 ? -18.350 2.682 34.780 1.00 97.88 135 LEU A C 1
ATOM 1065 O O . LEU A 1 135 ? -19.157 3.080 35.624 1.00 97.88 135 LEU A O 1
ATOM 1069 N N . THR A 1 136 ? -17.133 2.269 35.112 1.00 97.62 136 THR A N 1
ATOM 1070 C CA . THR A 1 136 ? -16.583 2.332 36.466 1.00 97.62 136 THR A CA 1
ATOM 1071 C C . THR A 1 136 ? -16.391 3.782 36.917 1.00 97.62 136 THR A C 1
ATOM 1073 O O . THR A 1 136 ? -16.292 4.709 36.109 1.00 97.62 136 THR A O 1
ATOM 1076 N N . ALA A 1 137 ? -16.275 3.995 38.230 1.00 97.31 137 ALA A N 1
ATOM 1077 C CA . ALA A 1 137 ? -15.989 5.320 38.780 1.00 97.31 137 ALA A CA 1
ATOM 1078 C C . ALA A 1 137 ? -14.671 5.913 38.240 1.00 97.31 137 ALA A C 1
ATOM 1080 O O . ALA A 1 137 ? -14.609 7.109 37.956 1.00 97.31 137 ALA A O 1
ATOM 1081 N N . GLY A 1 138 ? -13.640 5.079 38.050 1.00 96.69 138 GLY A N 1
ATOM 1082 C CA . GLY A 1 138 ? -12.348 5.497 37.500 1.00 96.69 138 GLY A CA 1
ATOM 1083 C C . GLY A 1 138 ? -12.443 5.946 36.040 1.00 96.69 138 GLY A C 1
ATOM 1084 O O . GLY A 1 138 ? -11.955 7.021 35.697 1.00 96.69 138 GLY A O 1
ATOM 1085 N N . GLU A 1 139 ? -13.136 5.180 35.194 1.00 96.94 139 GLU A N 1
ATOM 1086 C CA . GLU A 1 139 ? -13.364 5.552 33.789 1.00 96.94 139 GLU A CA 1
ATOM 1087 C C . GLU A 1 139 ? -14.192 6.839 33.686 1.00 96.94 139 GLU A C 1
ATOM 1089 O O . GLU A 1 139 ? -13.812 7.759 32.963 1.00 96.94 139 GLU A O 1
ATOM 1094 N N . LYS A 1 140 ? -15.266 6.973 34.482 1.00 96.94 140 LYS A N 1
ATOM 1095 C CA . LYS A 1 140 ? -16.068 8.210 34.544 1.00 96.94 140 LYS A CA 1
ATOM 1096 C C . LYS A 1 14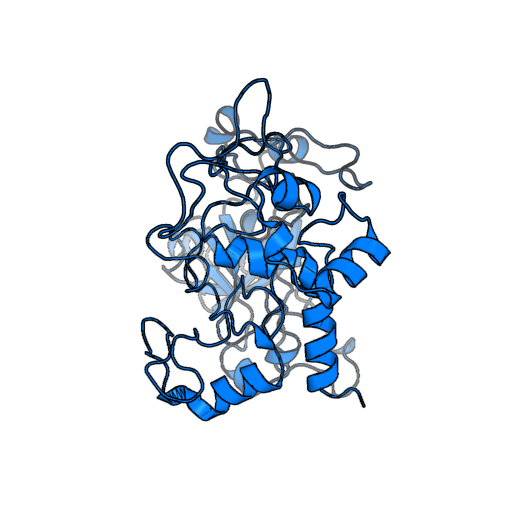0 ? -15.225 9.418 34.947 1.00 96.94 140 LYS A C 1
ATOM 1098 O O . LYS A 1 140 ? -15.371 10.489 34.354 1.00 96.94 140 LYS A O 1
ATOM 1103 N N . ALA A 1 141 ? -14.339 9.258 35.931 1.00 96.94 141 ALA A N 1
ATOM 1104 C CA . ALA A 1 141 ? -13.450 10.325 36.379 1.00 96.94 141 ALA A CA 1
ATOM 1105 C C . ALA A 1 141 ? -12.450 10.732 35.286 1.00 96.94 141 ALA A C 1
ATOM 1107 O O . ALA A 1 141 ? -12.254 11.925 35.057 1.00 96.94 141 ALA A O 1
ATOM 1108 N N . THR A 1 142 ? -11.857 9.768 34.577 1.00 96.00 142 THR A N 1
ATOM 1109 C CA . THR A 1 142 ? -10.944 10.030 33.453 1.00 96.00 142 THR A CA 1
ATOM 1110 C C . THR A 1 142 ? -11.662 10.734 32.304 1.00 96.00 142 THR A C 1
ATOM 1112 O O . THR A 1 142 ? -11.216 11.791 31.865 1.00 96.00 142 THR A O 1
ATOM 1115 N N . ILE A 1 143 ? -12.820 10.226 31.877 1.00 96.50 143 ILE A N 1
ATOM 1116 C CA . ILE A 1 143 ? -13.649 10.837 30.826 1.00 96.50 143 ILE A CA 1
ATOM 1117 C C . ILE A 1 143 ? -14.043 12.277 31.193 1.00 96.50 143 ILE A C 1
ATOM 1119 O O . ILE A 1 143 ? -13.975 13.176 30.352 1.00 96.50 143 ILE A O 1
ATOM 1123 N N . SER A 1 144 ? -14.411 12.520 32.456 1.00 94.69 144 SER A N 1
ATOM 1124 C CA . SER A 1 144 ? -14.780 13.857 32.946 1.00 94.69 144 SER A CA 1
ATOM 1125 C C . SER A 1 144 ? -13.603 14.834 32.944 1.00 94.69 144 SER A C 1
ATOM 1127 O O . SER A 1 144 ? -13.797 16.003 32.627 1.00 94.69 144 SER A O 1
ATOM 1129 N N . LYS A 1 145 ? -12.383 14.366 33.253 1.00 95.56 145 LYS A N 1
ATOM 1130 C CA . LYS A 1 145 ? -11.152 15.178 33.181 1.00 95.56 145 LYS A CA 1
ATOM 1131 C C . LYS A 1 145 ? -10.740 15.523 31.748 1.00 95.56 145 LYS A C 1
ATOM 1133 O O . LYS A 1 145 ? -9.999 16.480 31.555 1.00 95.56 145 LYS A O 1
ATOM 1138 N N . LEU A 1 146 ? -11.179 14.731 30.769 1.00 93.25 146 LEU A N 1
ATOM 1139 C CA . LEU A 1 146 ? -10.897 14.939 29.352 1.00 93.25 146 LEU A CA 1
ATOM 1140 C C . LEU A 1 146 ? -11.879 15.954 28.752 1.00 93.25 146 LEU A C 1
ATOM 1142 O O . LEU A 1 146 ? -11.782 17.150 28.996 1.00 93.25 146 LEU A O 1
ATOM 1146 N N . SER A 1 147 ? -12.822 15.500 27.927 1.00 93.56 147 SER A N 1
ATOM 1147 C CA . SER A 1 147 ? -13.802 16.362 27.255 1.00 93.56 147 SER A CA 1
ATOM 1148 C C . SER A 1 147 ? -15.238 16.062 27.690 1.00 93.56 147 SER A C 1
ATOM 1150 O O . SER A 1 147 ? -16.181 16.424 26.980 1.00 93.56 147 SER A O 1
ATOM 1152 N N . GLY A 1 148 ? -15.420 15.378 28.829 1.00 94.38 148 GLY A N 1
ATOM 1153 C CA . GLY A 1 148 ? -16.728 14.987 29.352 1.00 94.38 148 GLY A CA 1
ATOM 1154 C C . GLY A 1 148 ? -17.553 14.261 28.290 1.00 94.38 148 GLY A C 1
ATOM 1155 O O . GLY A 1 148 ? -17.082 13.299 27.684 1.00 94.38 148 GLY A O 1
ATOM 1156 N N . ASP A 1 149 ? -18.745 14.778 27.998 1.00 94.94 149 ASP A N 1
ATOM 1157 C CA . ASP A 1 149 ? -19.691 14.198 27.032 1.00 94.94 149 ASP A CA 1
ATOM 1158 C C . ASP A 1 149 ? -19.165 14.152 25.589 1.00 94.94 149 ASP A C 1
ATOM 1160 O O . ASP A 1 149 ? -19.578 13.297 24.803 1.00 94.94 149 ASP A O 1
ATOM 1164 N N . LYS A 1 150 ? -18.216 15.028 25.239 1.00 95.50 150 LYS A N 1
ATOM 1165 C CA . LYS A 1 150 ? -17.571 15.037 23.916 1.00 95.50 150 LYS A CA 1
ATOM 1166 C C . LYS A 1 150 ? -16.436 14.021 23.799 1.00 95.50 150 LYS A C 1
ATOM 1168 O O . LYS A 1 150 ? -15.922 13.827 22.698 1.00 95.50 150 LYS A O 1
ATOM 1173 N N . THR A 1 151 ? -16.033 13.384 24.898 1.00 97.19 151 THR A N 1
ATOM 1174 C CA . THR A 1 151 ? -14.991 12.355 24.870 1.00 97.19 151 THR A CA 1
ATOM 1175 C C . THR A 1 151 ? -15.449 11.204 23.983 1.00 97.19 151 THR A C 1
ATOM 1177 O O . THR A 1 151 ? -16.560 10.690 24.124 1.00 97.19 151 THR A O 1
ATOM 1180 N N . ASN A 1 152 ? -14.602 10.833 23.032 1.00 95.50 152 ASN A N 1
ATOM 1181 C CA . ASN A 1 152 ? -14.862 9.795 22.047 1.00 95.50 152 ASN A CA 1
ATOM 1182 C C . ASN A 1 152 ? -14.037 8.551 22.399 1.00 95.50 152 ASN A C 1
ATOM 1184 O O . ASN A 1 152 ? -13.020 8.667 23.076 1.00 95.50 152 ASN A O 1
ATOM 1188 N N . TRP A 1 153 ? -14.419 7.372 21.908 1.00 95.88 153 TRP A N 1
ATOM 1189 C CA . TRP A 1 153 ? -13.647 6.137 22.104 1.00 95.88 153 TRP A CA 1
ATOM 1190 C C . TRP A 1 153 ? -12.149 6.267 21.738 1.00 95.88 153 TRP A C 1
ATOM 1192 O O . TRP A 1 153 ? -11.317 5.578 22.327 1.00 95.88 153 TRP A O 1
ATOM 1202 N N . LYS A 1 154 ? -11.803 7.169 20.802 1.00 94.38 154 LYS A N 1
ATOM 1203 C CA . LYS A 1 154 ? -10.426 7.497 20.372 1.00 94.38 154 LYS A CA 1
ATOM 1204 C C . LYS A 1 154 ? -9.639 8.350 21.363 1.00 94.38 154 LYS A C 1
ATOM 1206 O O . LYS A 1 154 ? -8.425 8.441 21.233 1.00 94.38 154 LYS A O 1
ATOM 1211 N N . THR A 1 155 ? -10.318 9.055 22.262 1.00 94.56 155 THR A N 1
ATOM 1212 C CA . THR A 1 155 ? -9.696 9.999 23.203 1.00 94.56 155 THR A CA 1
ATOM 1213 C C . THR A 1 155 ? -9.938 9.632 24.657 1.00 94.56 155 THR A C 1
ATOM 1215 O O . THR A 1 155 ? -9.247 10.154 25.523 1.00 94.56 155 THR A O 1
ATOM 1218 N N . ASP A 1 156 ? -10.868 8.721 24.940 1.00 95.31 156 ASP A N 1
ATOM 1219 C CA . ASP A 1 156 ? -11.016 8.110 26.252 1.00 95.31 156 ASP A CA 1
ATOM 1220 C C . ASP A 1 156 ? -9.829 7.188 26.548 1.00 95.31 156 ASP A C 1
ATOM 1222 O O . ASP A 1 156 ? -9.818 6.028 26.141 1.00 95.31 156 ASP A O 1
ATOM 1226 N N . LEU A 1 157 ? -8.850 7.715 27.281 1.00 90.94 157 LEU A N 1
ATOM 1227 C CA . LEU A 1 157 ? -7.638 6.999 27.681 1.00 90.94 157 LEU A CA 1
ATOM 1228 C C . LEU A 1 157 ? -7.877 5.935 28.763 1.00 90.94 157 LEU A C 1
ATOM 1230 O O . LEU A 1 157 ? -6.960 5.189 29.088 1.00 90.94 157 LEU A O 1
ATOM 1234 N N . SER A 1 158 ? -9.080 5.857 29.344 1.00 93.44 158 SER A N 1
ATOM 1235 C CA . SER A 1 158 ? -9.409 4.792 30.301 1.00 93.44 158 SER A CA 1
ATOM 1236 C C . SER A 1 158 ? -9.799 3.477 29.625 1.00 93.44 158 SER A C 1
ATOM 1238 O O . SER A 1 158 ? -9.745 2.428 30.256 1.00 93.44 158 SER A O 1
ATOM 1240 N N . GLY A 1 159 ? -10.212 3.525 28.352 1.00 94.69 159 GLY A N 1
ATOM 1241 C CA . GLY A 1 159 ? -10.758 2.373 27.627 1.00 94.69 159 GLY A CA 1
ATOM 1242 C C . GLY A 1 159 ? -12.226 2.081 27.928 1.00 94.69 159 GLY A C 1
ATOM 1243 O O . GLY A 1 159 ? -12.805 1.205 27.284 1.00 94.69 159 GLY A O 1
ATOM 1244 N N . GLY A 1 160 ? -12.856 2.831 28.835 1.00 96.94 160 GLY A N 1
ATOM 1245 C CA . GLY A 1 160 ? -14.226 2.593 29.276 1.00 96.94 160 GLY A CA 1
ATOM 1246 C C . GLY A 1 160 ? -15.254 2.655 28.153 1.00 96.94 160 GLY A C 1
ATOM 1247 O O . GLY A 1 160 ? -16.097 1.767 28.055 1.00 96.94 160 GLY A O 1
ATOM 1248 N N . ILE A 1 161 ? -15.168 3.636 27.250 1.00 97.75 161 ILE A N 1
ATOM 1249 C CA . ILE A 1 161 ? -16.096 3.739 26.114 1.00 97.75 161 ILE A CA 1
ATOM 1250 C C . ILE A 1 161 ? -15.968 2.520 25.195 1.00 97.75 161 ILE A C 1
ATOM 1252 O O . ILE A 1 161 ? -16.982 1.982 24.753 1.00 97.75 161 ILE A O 1
ATOM 1256 N N . GLN A 1 162 ? -14.740 2.063 24.923 1.00 97.19 162 GLN A N 1
ATOM 1257 C CA . GLN A 1 162 ? -14.517 0.872 24.099 1.00 97.19 162 GLN A CA 1
ATOM 1258 C C . GLN A 1 162 ? -15.079 -0.372 24.793 1.00 97.19 162 GLN A C 1
ATOM 1260 O O . GLN A 1 162 ? -15.835 -1.124 24.184 1.00 97.19 162 GLN A O 1
ATOM 1265 N N . ARG A 1 163 ? -14.767 -0.550 26.082 1.00 97.19 163 ARG A N 1
ATOM 1266 C CA . ARG A 1 163 ? -15.237 -1.674 26.898 1.00 97.19 163 ARG A CA 1
ATOM 1267 C C . ARG A 1 163 ? -16.759 -1.752 26.950 1.00 97.19 163 ARG A C 1
ATOM 1269 O O . ARG A 1 163 ? -17.312 -2.825 26.734 1.00 97.19 163 ARG A O 1
ATOM 1276 N N . VAL A 1 164 ? -17.430 -0.634 27.218 1.00 98.31 164 VAL A N 1
ATOM 1277 C CA . VAL A 1 164 ? -18.894 -0.579 27.306 1.00 98.31 164 VAL A CA 1
ATOM 1278 C C . VAL A 1 164 ? -19.532 -0.824 25.941 1.00 98.31 164 VAL A C 1
ATOM 1280 O O . VAL A 1 164 ? -20.416 -1.666 25.844 1.00 98.31 164 VAL A O 1
ATOM 1283 N N . ALA A 1 165 ? -19.057 -0.187 24.866 1.00 98.19 165 ALA A N 1
ATOM 1284 C CA . ALA A 1 165 ? -19.592 -0.449 23.527 1.00 98.19 165 ALA A CA 1
ATOM 1285 C C . ALA A 1 165 ? -19.490 -1.941 23.149 1.00 98.19 165 ALA A C 1
ATOM 1287 O O . ALA A 1 165 ? -20.468 -2.536 22.696 1.00 98.19 165 ALA A O 1
ATOM 1288 N N . ILE A 1 166 ? -18.336 -2.563 23.415 1.00 97.94 166 ILE A N 1
ATOM 1289 C CA . ILE A 1 166 ? -18.091 -3.984 23.133 1.00 97.94 166 ILE A CA 1
ATOM 1290 C C . ILE A 1 166 ? -18.951 -4.893 24.015 1.00 97.94 166 ILE A C 1
ATOM 1292 O O . ILE A 1 166 ? -19.440 -5.909 23.523 1.00 97.94 166 ILE A O 1
ATOM 1296 N N . LYS A 1 167 ? -19.183 -4.525 25.283 1.00 98.12 167 LYS A N 1
ATOM 1297 C CA . LYS A 1 167 ? -20.090 -5.247 26.190 1.00 98.12 167 LYS A CA 1
ATOM 1298 C C . LYS A 1 167 ? -21.497 -5.375 25.596 1.00 98.12 167 LYS A C 1
ATOM 1300 O O . LYS A 1 167 ? -22.089 -6.443 25.695 1.00 98.12 167 LYS A O 1
ATOM 1305 N N . HIS A 1 168 ? -21.986 -4.334 24.925 1.00 98.44 168 HIS A N 1
ATOM 1306 C CA . HIS A 1 168 ? -23.276 -4.333 24.220 1.00 98.44 168 HIS A CA 1
ATOM 1307 C C . HIS A 1 168 ? -23.180 -4.830 22.760 1.00 98.44 168 HIS A C 1
ATOM 1309 O O . HIS A 1 168 ? -24.072 -4.600 21.937 1.00 98.44 168 HIS A O 1
ATOM 1315 N N . GLY A 1 169 ? -22.071 -5.489 22.403 1.00 97.56 169 GLY A N 1
ATOM 1316 C CA . GLY A 1 169 ? -21.827 -6.078 21.087 1.00 97.56 169 GLY A CA 1
ATOM 1317 C C . GLY A 1 169 ? -21.674 -5.063 19.948 1.00 97.56 169 GLY A C 1
ATOM 1318 O O . GLY A 1 169 ? -21.840 -5.424 18.784 1.00 97.56 169 GLY A O 1
ATOM 1319 N N . ALA A 1 170 ? -21.390 -3.794 20.246 1.00 97.88 170 ALA A N 1
ATOM 1320 C CA . ALA A 1 170 ? -21.244 -2.733 19.255 1.00 97.88 170 ALA A CA 1
ATOM 1321 C C . ALA A 1 170 ? -19.767 -2.360 19.040 1.00 97.88 170 ALA A C 1
ATOM 1323 O O . ALA A 1 170 ? -18.980 -2.262 19.983 1.00 97.88 170 ALA A O 1
ATOM 1324 N N . ALA A 1 171 ? -19.371 -2.122 17.786 1.00 97.00 171 ALA A N 1
ATOM 1325 C CA . ALA A 1 171 ? -18.006 -1.701 17.486 1.00 97.00 171 ALA A CA 1
ATOM 1326 C C . ALA A 1 171 ? -17.785 -0.239 17.921 1.00 97.00 171 ALA A C 1
ATOM 1328 O O . ALA A 1 171 ? -18.556 0.637 17.513 1.00 97.00 171 ALA A O 1
ATOM 1329 N N . PRO A 1 172 ? -16.709 0.087 18.667 1.00 96.69 172 PRO A N 1
ATOM 1330 C CA . PRO A 1 172 ? -16.467 1.456 19.135 1.00 96.69 172 PRO A CA 1
ATOM 1331 C C . PRO A 1 172 ? -16.458 2.501 18.008 1.00 96.69 172 PRO A C 1
ATOM 1333 O O . PRO A 1 172 ? -16.943 3.622 18.171 1.00 96.69 172 PRO A O 1
ATOM 1336 N N . PHE A 1 173 ? -15.976 2.120 16.822 1.00 95.62 173 PHE A N 1
ATOM 1337 C CA . PHE A 1 173 ? -15.842 3.006 15.668 1.00 95.62 173 PHE A CA 1
ATOM 1338 C C . PHE A 1 173 ? -17.129 3.233 14.850 1.00 95.62 173 PHE A C 1
ATOM 1340 O O . PHE A 1 173 ? -17.060 3.769 13.739 1.00 95.62 173 PHE A O 1
ATOM 1347 N N . GLY A 1 174 ? -18.283 2.766 15.324 1.00 96.06 174 GLY A N 1
ATOM 1348 C CA . GLY A 1 174 ? -19.551 2.880 14.602 1.00 96.06 174 GLY A CA 1
ATOM 1349 C C . GLY A 1 174 ? -19.880 1.708 13.670 1.00 96.06 174 GLY A C 1
ATOM 1350 O O . GLY A 1 174 ? -19.126 0.744 13.569 1.00 96.06 174 GLY A O 1
ATOM 1351 N N . ASN A 1 175 ? -20.997 1.817 12.954 1.00 96.88 175 ASN A N 1
ATOM 1352 C CA . ASN A 1 175 ? -21.457 0.842 11.971 1.00 96.88 175 ASN A CA 1
ATOM 1353 C C . ASN A 1 175 ? -22.068 1.511 10.735 1.00 96.88 175 ASN A C 1
ATOM 1355 O O . ASN A 1 175 ? -23.128 2.132 10.807 1.00 96.88 175 ASN A O 1
ATOM 1359 N N . ALA A 1 176 ? -21.374 1.399 9.602 1.00 95.75 176 ALA A N 1
ATOM 1360 C CA . ALA A 1 176 ? -21.699 2.080 8.353 1.00 95.75 176 ALA A CA 1
ATOM 1361 C C . ALA A 1 176 ? -21.665 1.158 7.134 1.00 95.75 176 ALA A C 1
ATOM 1363 O O . ALA A 1 176 ? -21.177 0.035 7.197 1.00 95.75 176 ALA A O 1
ATOM 1364 N N . LYS A 1 177 ? -22.166 1.649 6.001 1.00 93.38 177 LYS A N 1
ATOM 1365 C CA . LYS A 1 177 ? -22.072 0.966 4.708 1.00 93.38 177 LYS A CA 1
ATOM 1366 C C . LYS A 1 177 ? -20.629 0.987 4.198 1.00 93.38 177 LYS A C 1
ATOM 1368 O O . LYS A 1 177 ? -19.914 1.982 4.343 1.00 93.38 177 LYS A O 1
ATOM 1373 N N . ALA A 1 178 ? -20.218 -0.094 3.535 1.00 89.69 178 ALA A N 1
ATOM 1374 C CA . ALA A 1 178 ? -19.010 -0.077 2.721 1.00 89.69 178 ALA A CA 1
ATOM 1375 C C . ALA A 1 178 ? -19.154 0.976 1.614 1.00 89.69 178 ALA A C 1
ATOM 1377 O O . ALA A 1 178 ? -20.220 1.140 1.019 1.00 89.69 178 ALA A O 1
ATOM 1378 N N . ARG A 1 179 ? -18.071 1.698 1.332 1.00 86.12 179 ARG A N 1
ATOM 1379 C CA . ARG A 1 179 ? -18.073 2.785 0.355 1.00 86.12 179 ARG A CA 1
ATOM 1380 C C . ARG A 1 179 ? -17.192 2.427 -0.830 1.00 86.12 179 ARG A C 1
ATOM 1382 O O . ARG A 1 179 ? -15.983 2.302 -0.674 1.00 86.12 179 ARG A O 1
ATOM 1389 N N . THR A 1 180 ? -17.792 2.372 -2.012 1.00 88.56 180 THR A N 1
ATOM 1390 C CA . THR A 1 180 ? -17.090 2.189 -3.293 1.00 88.56 180 THR A CA 1
ATOM 1391 C C . THR A 1 180 ? -16.832 3.505 -4.031 1.00 88.56 180 THR A C 1
ATOM 1393 O O . THR A 1 180 ? -16.089 3.516 -5.004 1.00 88.56 180 THR A O 1
ATOM 1396 N N . VAL A 1 181 ? -17.415 4.615 -3.557 1.00 90.44 181 VAL A N 1
ATOM 1397 C CA . VAL A 1 181 ? -17.283 5.952 -4.155 1.00 90.44 181 VAL A CA 1
ATOM 1398 C C . VAL A 1 181 ? -16.423 6.865 -3.277 1.00 90.44 181 VAL A C 1
ATOM 1400 O O . VAL A 1 181 ? -16.842 7.259 -2.189 1.00 90.44 181 VAL A O 1
ATOM 1403 N N . VAL A 1 182 ? -15.244 7.264 -3.748 1.00 90.94 182 VAL A N 1
ATOM 1404 C CA . VAL A 1 182 ? -14.336 8.202 -3.070 1.00 90.94 182 VAL A CA 1
ATOM 1405 C C . VAL A 1 182 ? -14.488 9.596 -3.671 1.00 90.94 182 VAL A C 1
ATOM 1407 O O . VAL A 1 182 ? -13.713 10.046 -4.498 1.00 90.94 182 VAL A O 1
ATOM 1410 N N . TRP A 1 183 ? -15.500 10.324 -3.220 1.00 89.50 183 TRP A N 1
ATOM 1411 C CA . TRP A 1 183 ? -15.874 11.652 -3.732 1.00 89.50 183 TRP A CA 1
ATOM 1412 C C . TRP A 1 183 ? -14.820 12.770 -3.604 1.00 89.50 183 TRP A C 1
ATOM 1414 O O . TRP A 1 183 ? -15.085 13.892 -4.020 1.00 89.50 183 TRP A O 1
ATOM 1424 N N . THR A 1 184 ? -13.685 12.519 -2.952 1.00 89.38 184 THR A N 1
ATOM 1425 C CA . THR A 1 184 ? -12.556 13.461 -2.879 1.00 89.38 184 THR A CA 1
ATOM 1426 C C . THR A 1 184 ? -11.498 13.196 -3.946 1.00 89.38 184 THR A C 1
ATOM 1428 O O . THR A 1 184 ? -10.548 13.964 -4.034 1.00 89.38 184 THR A O 1
ATOM 1431 N N . PHE A 1 185 ? -11.602 12.094 -4.692 1.00 92.56 185 PHE A N 1
ATOM 1432 C CA . PHE A 1 185 ? -10.630 11.728 -5.719 1.00 92.56 185 PHE A CA 1
ATOM 1433 C C . PHE A 1 185 ? -11.055 12.271 -7.088 1.00 92.56 185 PHE A C 1
ATOM 1435 O O . PHE A 1 185 ? -12.256 12.457 -7.309 1.00 92.56 185 PHE A O 1
ATOM 1442 N N . PRO A 1 186 ? -10.092 12.502 -8.004 1.00 92.81 186 PRO A N 1
ATOM 1443 C CA . PRO A 1 186 ? -10.387 12.874 -9.387 1.00 92.81 186 PRO A CA 1
ATOM 1444 C C . PRO A 1 186 ? -11.351 11.888 -10.055 1.00 92.81 186 PRO A C 1
ATOM 1446 O O . PRO A 1 186 ? -12.320 12.311 -10.681 1.00 92.81 186 PRO A O 1
ATOM 1449 N N . ASP A 1 187 ? -11.121 10.594 -9.819 1.00 94.62 187 ASP A N 1
ATOM 1450 C CA . ASP A 1 187 ? -12.008 9.501 -10.197 1.00 94.62 187 ASP A CA 1
ATOM 1451 C C . ASP A 1 187 ? -12.676 8.924 -8.944 1.00 94.62 187 ASP A C 1
ATOM 1453 O O . ASP A 1 187 ? -12.022 8.256 -8.136 1.00 94.62 187 ASP A O 1
ATOM 1457 N N . PRO A 1 188 ? -13.984 9.168 -8.737 1.00 93.88 188 PRO A N 1
ATOM 1458 C CA . PRO A 1 188 ? -14.671 8.685 -7.545 1.00 93.88 188 PRO A CA 1
ATOM 1459 C C . PRO A 1 188 ? -14.831 7.165 -7.503 1.00 93.88 188 PRO A C 1
ATOM 1461 O O . PRO A 1 188 ? -15.059 6.611 -6.432 1.00 93.88 188 PRO A O 1
ATOM 1464 N N . VAL A 1 189 ? -14.742 6.496 -8.648 1.00 95.06 189 VAL A N 1
ATOM 1465 C CA . VAL A 1 189 ? -14.759 5.038 -8.796 1.00 95.06 189 VAL A CA 1
ATOM 1466 C C . VAL A 1 189 ? -13.606 4.635 -9.713 1.00 95.06 189 VAL A C 1
ATOM 1468 O O . VAL A 1 189 ? -13.169 5.474 -10.499 1.00 95.06 189 VAL A O 1
ATOM 1471 N N . PRO A 1 190 ? -13.109 3.388 -9.656 1.00 94.06 190 PRO A N 1
ATOM 1472 C CA . PRO A 1 190 ? -12.066 2.944 -10.571 1.00 94.06 190 PRO A CA 1
ATOM 1473 C C . PRO A 1 190 ? -12.514 3.085 -12.029 1.00 94.06 190 PRO A C 1
ATOM 1475 O O . PRO A 1 190 ? -13.516 2.496 -12.434 1.00 94.06 190 PRO A O 1
ATOM 1478 N N . LEU A 1 191 ? -11.760 3.863 -12.802 1.00 94.38 191 LEU A N 1
ATOM 1479 C CA . LEU A 1 191 ? -11.902 3.999 -14.247 1.00 94.38 191 LEU A CA 1
ATOM 1480 C C . LEU A 1 191 ? -10.585 3.579 -14.894 1.00 94.38 191 LEU A C 1
ATOM 1482 O O . LEU A 1 191 ? -9.511 3.858 -14.361 1.00 94.38 191 LEU A O 1
ATOM 1486 N N . HIS A 1 192 ? -10.666 2.900 -16.038 1.00 97.00 192 HIS A N 1
ATOM 1487 C CA . HIS A 1 192 ? -9.467 2.614 -16.818 1.00 97.00 192 HIS A CA 1
ATOM 1488 C C . HIS A 1 192 ? -8.924 3.914 -17.420 1.00 97.00 192 HIS A C 1
ATOM 1490 O O . HIS A 1 192 ? -9.688 4.721 -17.952 1.00 97.00 192 HIS A O 1
ATOM 1496 N N . ARG A 1 193 ? -7.607 4.105 -17.329 1.00 96.94 193 ARG A N 1
ATOM 1497 C CA . ARG A 1 193 ? -6.862 5.194 -17.967 1.00 96.94 193 ARG A CA 1
ATOM 1498 C C . ARG A 1 193 ? -5.572 4.618 -18.522 1.00 96.94 193 ARG A C 1
ATOM 1500 O O . ARG A 1 193 ? -4.880 3.880 -17.822 1.00 96.94 193 ARG A O 1
ATOM 1507 N N . GLU A 1 194 ? -5.246 4.965 -19.758 1.00 97.88 194 GLU A N 1
ATOM 1508 C CA . GLU A 1 194 ? -3.974 4.572 -20.347 1.00 97.88 194 GLU A CA 1
ATOM 1509 C C . GLU A 1 194 ? -2.798 5.231 -19.599 1.00 97.88 194 GLU A C 1
ATOM 1511 O O . GLU A 1 194 ? -2.916 6.390 -19.174 1.00 97.88 194 GLU A O 1
ATOM 1516 N N . PRO A 1 195 ? -1.651 4.534 -19.473 1.00 97.12 195 PRO A N 1
ATOM 1517 C CA . PRO A 1 195 ? -0.404 5.104 -18.961 1.00 97.12 195 PRO A CA 1
ATOM 1518 C C . PRO A 1 195 ? 0.020 6.373 -19.708 1.00 97.12 195 PRO A C 1
ATOM 1520 O O . PRO A 1 195 ? -0.378 6.602 -20.858 1.00 97.12 195 PRO A O 1
ATOM 1523 N N . LEU A 1 196 ? 0.892 7.183 -19.095 1.00 97.56 196 LEU A N 1
ATOM 1524 C CA . LEU A 1 196 ? 1.444 8.368 -19.772 1.00 97.56 196 LEU A CA 1
ATOM 1525 C C . LEU A 1 196 ? 2.202 7.974 -21.044 1.00 97.56 196 LEU A C 1
ATOM 1527 O O . LEU A 1 196 ? 2.002 8.560 -22.109 1.00 97.56 196 LEU A O 1
ATOM 1531 N N . TYR A 1 197 ? 3.007 6.918 -20.933 1.00 97.56 197 TYR A N 1
ATOM 1532 C CA . TYR A 1 197 ? 3.717 6.285 -22.036 1.00 97.56 197 TYR A CA 1
ATOM 1533 C C . TYR A 1 197 ? 3.028 4.965 -22.389 1.00 97.56 197 TYR A C 1
ATOM 1535 O O . TYR A 1 197 ? 3.386 3.910 -21.868 1.00 97.56 197 TYR A O 1
ATOM 1543 N N . THR A 1 198 ? 2.022 5.025 -23.263 1.00 97.12 198 THR A N 1
ATOM 1544 C CA . THR A 1 198 ? 1.315 3.834 -23.762 1.00 97.12 198 THR A CA 1
ATOM 1545 C C . THR A 1 198 ? 1.689 3.507 -25.208 1.00 97.12 198 THR A C 1
ATOM 1547 O O . THR A 1 198 ? 1.784 4.399 -26.058 1.00 97.12 198 THR A O 1
ATOM 1550 N N . SER A 1 199 ? 1.870 2.216 -25.503 1.00 96.38 199 SER A N 1
ATOM 1551 C CA . SER A 1 199 ? 1.962 1.696 -26.873 1.00 96.38 199 SER A CA 1
ATOM 1552 C C . SER A 1 199 ? 0.584 1.529 -27.528 1.00 96.38 199 SER A C 1
ATOM 1554 O O . SER A 1 199 ? 0.488 1.494 -28.754 1.00 96.38 199 SER A O 1
ATOM 1556 N N . ARG A 1 200 ? -0.498 1.492 -26.740 1.00 96.25 200 ARG A N 1
ATOM 1557 C CA . ARG A 1 200 ? -1.893 1.387 -27.196 1.00 96.25 200 ARG A CA 1
ATOM 1558 C C . ARG A 1 200 ? -2.509 2.762 -27.413 1.00 96.25 200 ARG A C 1
ATOM 1560 O O . ARG A 1 200 ? -3.473 3.168 -26.771 1.00 96.25 200 ARG A O 1
ATOM 1567 N N . ARG A 1 201 ? -1.929 3.504 -28.360 1.00 95.94 201 ARG A N 1
ATOM 1568 C CA . ARG A 1 201 ? -2.389 4.853 -28.735 1.00 95.94 201 ARG A CA 1
ATOM 1569 C C . ARG A 1 201 ? -3.846 4.888 -29.191 1.00 95.94 201 ARG A C 1
ATOM 1571 O O . ARG A 1 201 ? -4.498 5.915 -29.034 1.00 95.94 201 ARG A O 1
ATOM 1578 N N . ASP A 1 202 ? -4.348 3.775 -29.713 1.00 96.56 202 ASP A N 1
ATOM 1579 C CA . ASP A 1 202 ? -5.747 3.584 -30.088 1.00 96.56 202 ASP A CA 1
ATOM 1580 C C . ASP A 1 202 ? -6.714 3.699 -28.897 1.00 96.56 202 ASP A C 1
ATOM 1582 O O . ASP A 1 202 ? -7.836 4.158 -29.080 1.00 96.56 202 ASP A O 1
ATOM 1586 N N . LEU A 1 203 ? -6.274 3.370 -27.678 1.00 97.69 203 LEU A N 1
ATOM 1587 C CA . LEU A 1 203 ? -7.104 3.403 -26.468 1.00 97.69 203 LEU A CA 1
ATOM 1588 C C . LEU A 1 203 ? -7.158 4.777 -25.785 1.00 97.69 203 LEU A C 1
ATOM 1590 O O . LEU A 1 203 ? -8.002 5.003 -24.923 1.00 97.69 203 LEU A O 1
ATOM 1594 N N . VAL A 1 204 ? -6.288 5.718 -26.161 1.00 97.62 204 VAL A N 1
ATOM 1595 C CA . VAL A 1 204 ? -6.168 7.025 -25.484 1.00 97.62 204 VAL A CA 1
ATOM 1596 C C . VAL A 1 204 ? -7.418 7.891 -25.659 1.00 97.62 204 VAL A C 1
ATOM 1598 O O . VAL A 1 204 ? -7.724 8.702 -24.787 1.00 97.62 204 VAL A O 1
ATOM 1601 N N . ALA A 1 205 ? -8.155 7.722 -26.762 1.00 96.50 205 ALA A N 1
ATOM 1602 C CA . ALA A 1 205 ? -9.404 8.446 -26.990 1.00 96.50 205 ALA A CA 1
ATOM 1603 C C . ALA A 1 205 ? -10.500 8.040 -25.988 1.00 96.50 205 ALA A C 1
ATOM 1605 O O . ALA A 1 205 ? -11.209 8.906 -25.478 1.00 96.50 205 ALA A O 1
ATOM 1606 N N . ASP A 1 206 ? -10.590 6.744 -25.680 1.00 97.62 206 ASP A N 1
ATOM 1607 C CA . ASP A 1 206 ? -11.594 6.187 -24.768 1.00 97.62 206 ASP A CA 1
ATOM 1608 C C . ASP A 1 206 ? -11.150 6.271 -23.299 1.00 97.62 206 ASP A C 1
ATOM 1610 O O . ASP A 1 206 ? -11.973 6.455 -22.400 1.00 97.62 206 ASP A O 1
ATOM 1614 N N . TYR A 1 207 ? -9.840 6.180 -23.052 1.00 97.88 207 TYR A N 1
ATOM 1615 C CA . TYR A 1 207 ? -9.247 6.086 -21.717 1.00 97.88 207 TYR A CA 1
ATOM 1616 C C . TYR A 1 207 ? -8.100 7.091 -21.515 1.00 97.88 207 TYR A C 1
ATOM 1618 O O . TYR A 1 207 ? -6.964 6.697 -21.231 1.00 97.88 207 TYR A O 1
ATOM 1626 N N . PRO A 1 208 ? -8.356 8.404 -21.650 1.00 97.56 208 PRO A N 1
ATOM 1627 C CA . PRO A 1 208 ? -7.318 9.417 -21.500 1.00 97.56 208 PRO A CA 1
ATOM 1628 C C . PRO A 1 208 ? -6.818 9.511 -20.054 1.00 97.56 208 PRO A C 1
ATOM 1630 O O . PRO A 1 208 ? -7.541 9.220 -19.097 1.00 97.56 208 PRO A O 1
ATOM 1633 N N . THR A 1 209 ? -5.595 10.004 -19.874 1.00 97.12 209 THR A N 1
ATOM 1634 C CA . THR A 1 209 ? -5.074 10.397 -18.558 1.00 97.12 209 THR A CA 1
ATOM 1635 C C . THR A 1 209 ? -5.674 11.730 -18.074 1.00 97.12 209 THR A C 1
ATOM 1637 O O . THR A 1 209 ? -6.515 12.350 -18.734 1.00 97.12 209 THR A O 1
ATOM 1640 N N . TYR A 1 210 ? -5.268 12.175 -16.887 1.00 96.62 210 TYR A N 1
ATOM 1641 C CA . TYR A 1 210 ? -5.707 13.433 -16.283 1.00 96.62 210 TYR A CA 1
ATOM 1642 C C . TYR A 1 210 ? -5.174 14.667 -17.026 1.00 96.62 210 TYR A C 1
ATOM 1644 O O . TYR A 1 210 ? -4.237 14.603 -17.818 1.00 96.62 210 TYR A O 1
ATOM 1652 N N . LYS A 1 211 ? -5.758 15.837 -16.748 1.00 96.88 211 LYS A N 1
ATOM 1653 C CA . LYS A 1 211 ? -5.159 17.119 -17.150 1.00 96.88 211 LYS A CA 1
ATOM 1654 C C . LYS A 1 211 ? -3.920 17.399 -16.300 1.00 96.88 211 LYS A C 1
ATOM 1656 O O . LYS A 1 211 ? -3.866 16.989 -15.144 1.00 96.88 211 LYS A O 1
ATOM 1661 N N . ASP A 1 212 ? -2.978 18.152 -16.854 1.00 97.06 212 ASP A N 1
ATOM 1662 C CA . ASP A 1 212 ? -1.824 18.650 -16.105 1.00 97.06 212 ASP A CA 1
ATOM 1663 C C . ASP A 1 212 ? -2.265 19.450 -14.873 1.00 97.06 212 ASP A C 1
ATOM 1665 O O . ASP A 1 212 ? -3.238 20.212 -14.909 1.00 97.06 212 ASP A O 1
ATOM 1669 N N . VAL A 1 213 ? -1.519 19.294 -13.783 1.00 95.00 213 VAL A N 1
ATOM 1670 C CA . VAL A 1 213 ? -1.776 19.966 -12.511 1.00 95.00 213 VAL A CA 1
ATOM 1671 C C . VAL A 1 213 ? -0.655 20.962 -12.266 1.00 95.00 213 VAL A C 1
ATOM 1673 O O . VAL A 1 213 ? 0.502 20.584 -12.118 1.00 95.00 213 VAL A O 1
ATOM 1676 N N . LYS A 1 214 ? -0.992 22.252 -12.201 1.00 93.31 214 LYS A N 1
ATOM 1677 C CA . LYS A 1 214 ? -0.004 23.319 -11.977 1.00 93.31 214 LYS A CA 1
ATOM 1678 C C . LYS A 1 214 ? 0.684 23.199 -10.611 1.00 93.31 214 LYS A C 1
ATOM 1680 O O . LYS A 1 214 ? 1.872 23.476 -10.497 1.00 93.31 214 LYS A O 1
ATOM 1685 N N . GLU A 1 215 ? -0.076 22.821 -9.585 1.00 90.31 215 GLU A N 1
ATOM 1686 C CA . GLU A 1 215 ? 0.371 22.791 -8.190 1.00 90.31 215 GLU A CA 1
ATOM 1687 C C . GLU A 1 215 ? -0.175 21.544 -7.482 1.00 90.31 215 GLU A C 1
ATOM 1689 O O . GLU A 1 215 ? -1.173 21.583 -6.766 1.00 90.31 215 GLU A O 1
ATOM 1694 N N . HIS A 1 216 ? 0.493 20.415 -7.685 1.00 88.56 216 HIS A N 1
ATOM 1695 C CA . HIS A 1 216 ? 0.270 19.182 -6.945 1.00 88.56 216 HIS A CA 1
ATOM 1696 C C . HIS A 1 216 ? 1.307 19.123 -5.815 1.00 88.56 216 HIS A C 1
ATOM 1698 O O . HIS A 1 216 ? 2.507 19.026 -6.066 1.00 88.56 216 HIS A O 1
ATOM 1704 N N . TYR A 1 217 ? 0.875 19.289 -4.562 1.00 85.88 217 TYR A N 1
ATOM 1705 C CA . TYR A 1 217 ? 1.772 19.404 -3.397 1.00 85.88 217 TYR A CA 1
ATOM 1706 C C . TYR A 1 217 ? 2.950 20.386 -3.598 1.00 85.88 217 TYR A C 1
ATOM 1708 O O . TYR A 1 217 ? 4.060 20.137 -3.139 1.00 85.88 217 TYR A O 1
ATOM 1716 N N . ARG A 1 218 ? 2.677 21.542 -4.230 1.00 88.19 218 ARG A N 1
ATOM 1717 C CA . ARG A 1 218 ? 3.630 22.633 -4.553 1.00 88.19 218 ARG A CA 1
ATOM 1718 C C . ARG A 1 218 ? 4.546 22.398 -5.762 1.00 88.19 218 ARG A C 1
ATOM 1720 O O . ARG A 1 218 ? 5.416 23.229 -6.004 1.00 88.19 218 ARG A O 1
ATOM 1727 N N . LEU A 1 219 ? 4.347 21.331 -6.536 1.00 89.75 219 LEU A N 1
ATOM 1728 C CA . LEU A 1 219 ? 5.088 21.075 -7.776 1.00 89.75 219 LEU A CA 1
ATOM 1729 C C . LEU A 1 219 ? 4.137 20.927 -8.972 1.00 89.75 219 LEU A C 1
ATOM 1731 O O . LEU A 1 219 ? 3.031 20.411 -8.803 1.00 89.75 219 LEU A O 1
ATOM 1735 N N . PRO A 1 220 ? 4.536 21.345 -10.184 1.00 93.25 220 PRO A N 1
ATOM 1736 C CA . PRO A 1 220 ? 3.790 20.997 -11.382 1.00 93.25 220 PRO A CA 1
ATOM 1737 C C . PRO A 1 220 ? 3.877 19.488 -11.636 1.00 93.25 220 PRO A C 1
ATOM 1739 O O . PRO A 1 220 ? 4.954 18.895 -11.549 1.00 93.25 220 PRO A O 1
ATOM 1742 N N . THR A 1 221 ? 2.746 18.870 -11.971 1.00 95.50 221 THR A N 1
ATOM 1743 C CA . THR A 1 221 ? 2.672 17.469 -12.397 1.00 95.50 221 THR A CA 1
ATOM 1744 C C . THR A 1 221 ? 2.053 17.379 -13.780 1.00 95.50 221 THR A C 1
ATOM 1746 O O . THR A 1 221 ? 0.913 17.799 -13.992 1.00 95.50 221 THR A O 1
ATOM 1749 N N . LEU A 1 222 ? 2.818 16.834 -14.719 1.00 96.25 222 LEU A N 1
ATOM 1750 C CA . LEU A 1 222 ? 2.398 16.651 -16.103 1.00 96.25 222 LEU A CA 1
ATOM 1751 C C . LEU A 1 222 ? 1.668 15.315 -16.278 1.00 96.25 222 LEU A C 1
ATOM 1753 O O . LEU A 1 222 ? 2.088 14.294 -15.738 1.00 96.25 222 LEU A O 1
ATOM 1757 N N . TYR A 1 223 ? 0.588 15.336 -17.054 1.00 97.44 223 TYR A N 1
ATOM 1758 C CA . TYR A 1 223 ? -0.209 14.169 -17.413 1.00 97.44 223 TYR A CA 1
ATOM 1759 C C . TYR A 1 223 ? -0.517 14.225 -18.913 1.00 97.44 223 TYR A C 1
ATOM 1761 O O . TYR A 1 223 ? 0.247 13.704 -19.728 1.00 97.44 223 TYR A O 1
ATOM 1769 N N . LYS A 1 224 ? -1.604 14.907 -19.293 1.00 97.44 224 LYS A N 1
ATOM 1770 C CA . LYS A 1 224 ? -2.061 15.048 -20.677 1.00 97.44 224 LYS A CA 1
ATOM 1771 C C . LYS A 1 224 ? -0.970 15.564 -21.615 1.00 97.44 224 LYS A C 1
ATOM 1773 O O . LYS A 1 224 ? -0.872 15.048 -22.721 1.00 97.44 224 LYS A O 1
ATOM 1778 N N . SER A 1 225 ? -0.142 16.526 -21.204 1.00 97.25 225 SER A N 1
ATOM 1779 C CA . SER A 1 225 ? 0.925 17.038 -22.083 1.00 97.25 225 SER A CA 1
ATOM 1780 C C . SER A 1 225 ? 1.937 15.965 -22.492 1.00 97.25 225 SER A C 1
ATOM 1782 O O . SER A 1 225 ? 2.389 15.962 -23.637 1.00 97.25 225 SER A O 1
ATOM 1784 N N . ILE A 1 226 ? 2.247 15.024 -21.595 1.00 97.19 226 ILE A N 1
ATOM 1785 C CA . ILE A 1 226 ? 3.099 13.871 -21.905 1.00 97.19 226 ILE A CA 1
ATOM 1786 C C . ILE A 1 226 ? 2.332 12.890 -22.795 1.00 97.19 226 ILE A C 1
ATOM 1788 O O . ILE A 1 226 ? 2.826 12.518 -23.859 1.00 97.19 226 ILE A O 1
ATOM 1792 N N . GLN A 1 227 ? 1.105 12.517 -22.409 1.00 97.56 227 GLN A N 1
ATOM 1793 C CA . GLN A 1 227 ? 0.321 11.521 -23.146 1.00 97.56 227 GLN A CA 1
ATOM 1794 C C . GLN A 1 227 ? -0.089 11.994 -24.552 1.00 97.56 227 GLN A C 1
ATOM 1796 O O . GLN A 1 227 ? -0.317 11.159 -25.423 1.00 97.56 227 GLN A O 1
ATOM 1801 N N . ASP A 1 228 ? -0.165 13.297 -24.823 1.00 97.12 228 ASP A N 1
ATOM 1802 C CA . ASP A 1 228 ? -0.484 13.828 -26.156 1.00 97.12 228 ASP A CA 1
ATOM 1803 C C . ASP A 1 228 ? 0.629 13.569 -27.185 1.00 97.12 228 ASP A C 1
ATOM 1805 O O . ASP A 1 228 ? 0.367 13.561 -28.390 1.00 97.12 228 ASP A O 1
ATOM 1809 N N . THR A 1 229 ? 1.853 13.289 -26.732 1.00 96.62 229 THR A N 1
ATOM 1810 C CA . THR A 1 229 ? 2.977 12.952 -27.609 1.00 96.62 229 THR A CA 1
ATOM 1811 C C . THR A 1 229 ? 3.071 11.438 -27.812 1.00 96.62 229 THR A C 1
ATOM 1813 O O . THR A 1 229 ? 3.108 10.659 -26.862 1.00 96.62 229 THR A O 1
ATOM 1816 N N . ASP A 1 230 ? 3.133 10.993 -29.069 1.00 97.31 230 ASP A N 1
ATOM 1817 C CA . ASP A 1 230 ? 3.297 9.573 -29.396 1.00 97.31 230 ASP A CA 1
ATOM 1818 C C . ASP A 1 230 ? 4.773 9.149 -29.356 1.00 97.31 230 ASP A C 1
ATOM 1820 O O . ASP A 1 230 ? 5.540 9.365 -30.297 1.00 97.31 230 ASP A O 1
ATOM 1824 N N . PHE A 1 231 ? 5.156 8.500 -28.258 1.00 96.94 231 PHE A N 1
ATOM 1825 C CA . PHE A 1 231 ? 6.490 7.930 -28.060 1.00 96.94 231 PHE A CA 1
ATOM 1826 C C . PHE A 1 231 ? 6.629 6.490 -28.574 1.00 96.94 231 PHE A C 1
ATOM 1828 O O . PHE A 1 231 ? 7.755 6.007 -28.721 1.00 96.94 231 PHE A O 1
ATOM 1835 N N . SER A 1 232 ? 5.518 5.812 -28.883 1.00 96.56 232 SER A N 1
ATOM 1836 C CA . SER A 1 232 ? 5.482 4.367 -29.160 1.00 96.56 232 SER A CA 1
ATOM 1837 C C . SER A 1 232 ? 6.302 3.960 -30.382 1.00 96.56 232 SER A C 1
ATOM 1839 O O . SER A 1 232 ? 6.908 2.894 -30.410 1.00 96.56 232 SER A O 1
ATOM 1841 N N . LYS A 1 233 ? 6.415 4.844 -31.377 1.00 96.00 233 LYS A N 1
ATOM 1842 C CA . LYS A 1 233 ? 7.224 4.592 -32.579 1.00 96.00 233 LYS A CA 1
ATOM 1843 C C . LYS A 1 233 ? 8.724 4.571 -32.292 1.00 96.00 233 LYS A C 1
ATOM 1845 O O . LYS A 1 233 ? 9.463 3.842 -32.945 1.00 96.00 233 LYS A O 1
ATOM 1850 N N . LYS A 1 234 ? 9.183 5.395 -31.344 1.00 96.94 234 LYS A N 1
ATOM 1851 C CA . LYS A 1 234 ? 10.601 5.484 -30.958 1.00 96.94 234 LYS A CA 1
ATOM 1852 C C . LYS A 1 234 ? 10.960 4.451 -29.889 1.00 96.94 234 LYS A C 1
ATOM 1854 O O . LYS A 1 234 ? 12.080 3.945 -29.886 1.00 96.94 234 LYS A O 1
ATOM 1859 N N . TYR A 1 235 ? 10.010 4.148 -29.009 1.00 97.69 235 TYR A N 1
ATOM 1860 C CA . TYR A 1 235 ? 10.155 3.235 -27.882 1.00 97.69 235 TYR A CA 1
ATOM 1861 C C . TYR A 1 235 ? 9.007 2.209 -27.925 1.00 97.69 235 TYR A C 1
ATOM 1863 O O . TYR A 1 235 ? 7.965 2.428 -27.309 1.00 97.69 235 TYR A O 1
ATOM 1871 N N . PRO A 1 236 ? 9.140 1.128 -28.712 1.00 96.38 236 PRO A N 1
ATOM 1872 C CA . PRO A 1 236 ? 8.020 0.229 -28.995 1.00 96.38 236 PRO A CA 1
ATOM 1873 C C . PRO A 1 236 ? 7.761 -0.820 -27.907 1.00 96.38 236 PRO A C 1
ATOM 1875 O O . PRO A 1 236 ? 6.713 -1.460 -27.928 1.00 96.38 236 PRO A O 1
ATOM 1878 N N . ILE A 1 237 ? 8.698 -1.021 -26.976 1.00 98.25 237 ILE A N 1
ATOM 1879 C CA . ILE A 1 237 ? 8.617 -2.075 -25.960 1.00 98.25 237 ILE A CA 1
ATOM 1880 C C . ILE A 1 237 ? 8.077 -1.491 -24.658 1.00 98.25 237 ILE A C 1
ATOM 1882 O O . ILE A 1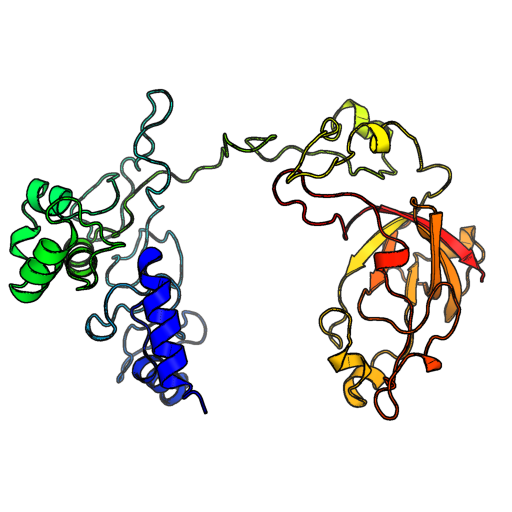 237 ? 8.583 -0.482 -24.175 1.00 98.25 237 ILE A O 1
ATOM 1886 N N . ILE A 1 238 ? 7.078 -2.136 -24.059 1.00 98.56 238 ILE A N 1
ATOM 1887 C CA . ILE A 1 238 ? 6.614 -1.810 -22.710 1.00 98.56 238 ILE A CA 1
ATOM 1888 C C . ILE A 1 238 ? 7.670 -2.277 -21.714 1.00 98.56 238 ILE A C 1
ATOM 1890 O O . ILE A 1 238 ? 8.039 -3.447 -21.698 1.00 98.56 238 ILE A O 1
ATOM 1894 N N . LEU A 1 239 ? 8.123 -1.384 -20.844 1.00 98.56 239 LEU A N 1
ATOM 1895 C CA . LEU A 1 239 ? 9.027 -1.706 -19.751 1.00 98.56 239 LEU A CA 1
ATOM 1896 C C . LEU A 1 239 ? 8.271 -1.739 -18.427 1.00 98.56 239 LEU A C 1
ATOM 1898 O O . LEU A 1 239 ? 7.616 -0.768 -18.041 1.00 98.56 239 LEU A O 1
ATOM 1902 N N . THR A 1 240 ? 8.444 -2.830 -17.691 1.00 98.12 240 THR A N 1
ATOM 1903 C CA . THR A 1 240 ? 8.027 -2.939 -16.295 1.00 98.12 240 THR A CA 1
ATOM 1904 C C . THR A 1 240 ? 9.208 -3.297 -15.394 1.00 98.12 240 THR A C 1
ATOM 1906 O O . THR A 1 240 ? 10.240 -3.788 -15.856 1.00 98.12 240 THR A O 1
ATOM 1909 N N . SER A 1 241 ? 9.067 -3.052 -14.091 1.00 97.38 241 SER A N 1
ATOM 1910 C CA . SER A 1 241 ? 10.066 -3.453 -13.099 1.00 97.38 241 SER A CA 1
ATOM 1911 C C . SER A 1 241 ? 9.476 -4.178 -11.913 1.00 97.38 241 SER A C 1
ATOM 1913 O O . SER A 1 241 ? 8.356 -3.900 -11.472 1.00 97.38 241 SER A O 1
ATOM 1915 N N . GLY A 1 242 ? 10.283 -5.052 -11.327 1.00 96.88 242 GLY A N 1
ATOM 1916 C CA . GLY A 1 242 ? 9.897 -5.816 -10.156 1.00 96.88 242 GLY A CA 1
ATOM 1917 C C . GLY A 1 242 ? 11.087 -6.286 -9.346 1.00 96.88 242 GLY A C 1
ATOM 1918 O O . GLY A 1 242 ? 12.188 -5.741 -9.442 1.00 96.88 242 GLY A O 1
ATOM 1919 N N . ARG A 1 243 ? 10.804 -7.275 -8.504 1.00 97.56 243 ARG A N 1
ATOM 1920 C CA . ARG A 1 243 ? 11.736 -7.776 -7.505 1.00 97.56 243 ARG A CA 1
ATOM 1921 C C . ARG A 1 243 ? 12.305 -9.124 -7.898 1.00 97.56 243 ARG A C 1
ATOM 1923 O O . ARG A 1 243 ? 11.674 -9.862 -8.652 1.00 97.56 243 ARG A O 1
ATOM 1930 N N . LEU A 1 244 ? 13.451 -9.432 -7.317 1.00 96.81 244 LEU A N 1
ATOM 1931 C CA . LEU A 1 244 ? 14.010 -10.768 -7.245 1.00 96.81 244 LEU A CA 1
ATOM 1932 C C . LEU A 1 244 ? 13.934 -11.248 -5.795 1.00 96.81 244 LEU A C 1
ATOM 1934 O O . LEU A 1 244 ? 13.864 -10.433 -4.877 1.00 96.81 244 LEU A O 1
ATOM 1938 N N . VAL A 1 245 ? 13.884 -12.561 -5.587 1.00 96.50 245 VAL A N 1
ATOM 1939 C CA . VAL A 1 245 ? 13.657 -13.137 -4.249 1.00 96.50 245 VAL A CA 1
ATOM 1940 C C . VAL A 1 245 ? 14.866 -12.913 -3.340 1.00 96.50 245 VAL A C 1
ATOM 1942 O O . VAL A 1 245 ? 14.727 -12.813 -2.126 1.00 96.50 245 VAL A O 1
ATOM 1945 N N . GLU A 1 246 ? 16.047 -12.812 -3.935 1.00 95.31 246 GLU A N 1
ATOM 1946 C CA . GLU A 1 246 ? 17.345 -12.760 -3.261 1.00 95.31 246 GLU A CA 1
ATOM 1947 C C . GLU A 1 246 ? 17.731 -11.335 -2.831 1.00 95.31 246 GLU A C 1
ATOM 1949 O O . GLU A 1 246 ? 18.711 -11.150 -2.112 1.00 95.31 246 GLU A O 1
ATOM 1954 N N . TYR A 1 247 ? 16.966 -10.321 -3.254 1.00 96.56 247 TYR A N 1
ATOM 1955 C CA . TYR A 1 247 ? 17.287 -8.913 -3.047 1.00 96.56 247 TYR A CA 1
ATOM 1956 C C . TYR A 1 247 ? 16.149 -8.124 -2.392 1.00 96.56 247 TYR A C 1
ATOM 1958 O O . TYR A 1 247 ? 14.968 -8.313 -2.684 1.00 96.56 247 TYR A O 1
ATOM 1966 N N . GLU A 1 248 ? 16.518 -7.145 -1.563 1.00 95.00 248 GLU A N 1
ATOM 1967 C CA . GLU A 1 248 ? 15.580 -6.244 -0.892 1.00 95.00 248 GLU A CA 1
ATOM 1968 C C . GLU A 1 248 ? 15.793 -4.783 -1.314 1.00 95.00 248 GLU A C 1
ATOM 1970 O O . GLU A 1 248 ? 16.919 -4.317 -1.476 1.00 95.00 248 GLU A O 1
ATOM 1975 N N . GLY A 1 249 ? 14.702 -4.027 -1.482 1.00 93.38 249 GLY A N 1
ATOM 1976 C CA . GLY A 1 249 ? 14.767 -2.585 -1.747 1.00 93.38 249 GLY A CA 1
ATOM 1977 C C . GLY A 1 249 ? 15.591 -2.243 -2.995 1.00 93.38 249 GLY A C 1
ATOM 1978 O O . GLY A 1 249 ? 15.453 -2.895 -4.028 1.00 93.38 249 GLY A O 1
ATOM 1979 N N . GLY A 1 250 ? 16.463 -1.235 -2.902 1.00 92.88 250 GLY A N 1
ATOM 1980 C CA . GLY A 1 250 ? 17.462 -0.911 -3.938 1.00 92.88 250 GLY A CA 1
ATOM 1981 C C . GLY A 1 250 ? 18.695 -1.831 -3.937 1.00 92.88 250 GLY A C 1
ATOM 1982 O O . GLY A 1 250 ? 19.674 -1.552 -4.625 1.00 92.88 250 GLY A O 1
ATOM 1983 N N . GLY A 1 251 ? 18.664 -2.897 -3.135 1.00 95.00 251 GLY A N 1
ATOM 1984 C CA . GLY A 1 251 ? 19.680 -3.938 -3.033 1.00 95.00 251 GLY A CA 1
ATOM 1985 C C . GLY A 1 251 ? 20.933 -3.560 -2.252 1.00 95.00 251 GLY A C 1
ATOM 1986 O O . GLY A 1 251 ? 21.934 -4.244 -2.406 1.00 95.00 251 GLY A O 1
ATOM 1987 N N . ASP A 1 252 ? 20.927 -2.489 -1.458 1.00 91.50 252 ASP A N 1
ATOM 1988 C CA . ASP A 1 252 ? 22.129 -2.013 -0.754 1.00 91.50 252 ASP A CA 1
ATOM 1989 C C . ASP A 1 252 ? 22.714 -3.064 0.207 1.00 91.50 252 ASP A C 1
ATOM 1991 O O . ASP A 1 252 ? 23.865 -3.481 0.058 1.00 91.50 252 ASP A O 1
ATOM 1995 N N . GLU A 1 253 ? 21.882 -3.586 1.110 1.00 93.19 253 GLU A N 1
ATOM 1996 C CA . GLU A 1 253 ? 22.270 -4.634 2.062 1.00 93.19 253 GLU A CA 1
ATOM 1997 C C . GLU A 1 253 ? 22.568 -5.957 1.346 1.00 93.19 253 GLU A C 1
ATOM 1999 O O . GLU A 1 253 ? 23.609 -6.584 1.538 1.00 93.19 253 GLU A O 1
ATOM 2004 N N . SER A 1 254 ? 21.672 -6.366 0.450 1.00 95.56 254 SER A N 1
ATOM 2005 C CA . SER A 1 254 ? 21.708 -7.683 -0.187 1.00 95.56 254 SER A CA 1
ATOM 2006 C C . SER A 1 254 ? 22.783 -7.828 -1.277 1.00 95.56 254 SER A C 1
ATOM 2008 O O . SER A 1 254 ? 23.330 -8.914 -1.434 1.00 95.56 254 SER A O 1
ATOM 2010 N N . ARG A 1 255 ? 23.180 -6.759 -1.990 1.00 96.12 255 ARG A N 1
ATOM 2011 C CA . ARG A 1 255 ? 24.356 -6.791 -2.896 1.00 96.12 255 ARG A CA 1
ATOM 2012 C C . ARG A 1 255 ? 25.680 -6.791 -2.136 1.00 96.12 255 ARG A C 1
ATOM 2014 O O . ARG A 1 255 ? 26.709 -7.142 -2.711 1.00 96.12 255 ARG A O 1
ATOM 2021 N N . SER A 1 256 ? 25.647 -6.401 -0.865 1.00 94.19 256 SER A N 1
ATOM 2022 C CA . SER A 1 256 ? 26.783 -6.430 0.059 1.00 94.19 256 SER A CA 1
ATOM 2023 C C . SER A 1 256 ? 26.817 -7.713 0.900 1.00 94.19 256 SER A C 1
ATOM 2025 O O . SER A 1 256 ? 27.740 -7.907 1.684 1.00 94.19 256 SER A O 1
ATOM 2027 N N . ASN A 1 257 ? 25.848 -8.619 0.725 1.00 95.44 257 ASN A N 1
ATOM 2028 C CA . ASN A 1 257 ? 25.852 -9.947 1.324 1.00 95.44 257 ASN A CA 1
ATOM 2029 C C . ASN A 1 257 ? 26.368 -10.969 0.293 1.00 95.44 257 ASN A C 1
ATOM 2031 O O . ASN A 1 257 ? 25.730 -11.135 -0.747 1.00 95.44 257 ASN A O 1
ATOM 2035 N N . PRO A 1 258 ? 27.478 -11.680 0.557 1.00 94.75 258 PRO A N 1
ATOM 2036 C CA . PRO A 1 258 ? 28.092 -12.562 -0.433 1.00 94.75 258 PRO A CA 1
ATOM 2037 C C . PRO A 1 258 ? 27.183 -13.725 -0.854 1.00 94.75 258 PRO A C 1
ATOM 2039 O O . PRO A 1 258 ? 27.212 -14.111 -2.017 1.00 94.75 258 PRO A O 1
ATOM 2042 N N . TRP A 1 259 ? 26.347 -14.250 0.047 1.00 96.62 259 TRP A N 1
ATOM 2043 C CA . TRP A 1 259 ? 25.459 -15.379 -0.256 1.00 96.62 259 TRP A CA 1
ATOM 2044 C C . TRP A 1 259 ? 24.298 -14.977 -1.158 1.00 96.62 259 TRP A C 1
ATOM 2046 O O . TRP A 1 259 ? 23.929 -15.717 -2.061 1.00 96.62 259 TRP A O 1
ATOM 2056 N N . LEU A 1 260 ? 23.725 -13.795 -0.931 1.00 96.44 260 LEU A N 1
ATOM 2057 C CA . LEU A 1 260 ? 22.642 -13.283 -1.773 1.00 96.44 260 LEU A CA 1
ATOM 2058 C C . LEU A 1 260 ? 23.180 -12.802 -3.123 1.00 96.44 260 LEU A C 1
ATOM 2060 O O . LEU A 1 260 ? 22.601 -13.087 -4.167 1.00 96.44 260 LEU A O 1
ATOM 2064 N N . ALA A 1 261 ? 24.330 -12.128 -3.107 1.00 94.88 261 ALA A N 1
ATOM 2065 C CA . ALA A 1 261 ? 25.009 -11.655 -4.303 1.00 94.88 261 ALA A CA 1
ATOM 2066 C C . ALA A 1 261 ? 25.454 -12.792 -5.243 1.00 94.88 261 ALA A C 1
ATOM 2068 O O . ALA A 1 261 ? 25.481 -12.601 -6.457 1.00 94.88 261 ALA A O 1
ATOM 2069 N N . GLU A 1 262 ? 25.778 -13.973 -4.709 1.00 96.25 262 GLU A N 1
ATOM 2070 C CA . GLU A 1 262 ? 26.106 -15.160 -5.507 1.00 96.25 262 GLU A CA 1
ATOM 2071 C C . GLU A 1 262 ? 24.929 -15.630 -6.377 1.00 96.25 262 GLU A C 1
ATOM 2073 O O . GLU A 1 262 ? 25.141 -16.062 -7.510 1.00 96.25 262 GLU A O 1
ATOM 2078 N N . LEU A 1 263 ? 23.692 -15.505 -5.884 1.00 96.69 263 LEU A N 1
ATOM 2079 C CA . LEU A 1 263 ? 22.503 -16.021 -6.566 1.00 96.69 263 LEU A CA 1
ATOM 2080 C C . LEU A 1 263 ? 22.137 -15.232 -7.831 1.00 96.69 263 LEU A C 1
ATOM 2082 O O . LEU A 1 263 ? 21.509 -15.790 -8.733 1.00 96.69 263 LEU A O 1
ATOM 2086 N N . GLN A 1 264 ? 22.535 -13.958 -7.924 1.00 96.69 264 GLN A N 1
ATOM 2087 C CA . GLN A 1 264 ? 22.352 -13.160 -9.133 1.00 96.69 264 GLN A CA 1
ATOM 2088 C C . GLN A 1 264 ? 23.433 -12.079 -9.292 1.00 96.69 264 GLN A C 1
ATOM 2090 O O . GLN A 1 264 ? 23.336 -10.981 -8.760 1.00 96.69 264 GLN A O 1
ATOM 2095 N N . GLN A 1 265 ? 24.456 -12.357 -10.097 1.00 94.94 265 GLN A N 1
ATOM 2096 C CA . GLN A 1 265 ? 25.651 -11.505 -10.175 1.00 94.94 265 GLN A CA 1
ATOM 2097 C C . GLN A 1 265 ? 25.552 -10.334 -11.157 1.00 94.94 265 GLN A C 1
ATOM 2099 O O . GLN A 1 265 ? 26.355 -9.401 -11.103 1.00 94.94 265 GLN A O 1
ATOM 2104 N N . GLU A 1 266 ? 24.591 -10.381 -12.073 1.00 95.38 266 GLU A N 1
ATOM 2105 C CA . GLU A 1 266 ? 24.469 -9.411 -13.153 1.00 95.38 266 GLU A CA 1
ATOM 2106 C C . GLU A 1 266 ? 23.079 -8.786 -13.146 1.00 95.38 266 GLU A C 1
ATOM 2108 O O . GLU A 1 266 ? 22.062 -9.467 -13.010 1.00 95.38 266 GLU A O 1
ATOM 2113 N N . MET A 1 267 ? 23.025 -7.474 -13.367 1.00 97.19 267 MET A N 1
ATOM 2114 C CA . MET A 1 267 ? 21.765 -6.834 -13.714 1.00 97.19 267 MET A CA 1
ATOM 2115 C C . MET A 1 267 ? 21.384 -7.212 -15.144 1.00 97.19 267 MET A C 1
ATOM 2117 O O . MET A 1 267 ? 22.218 -7.173 -16.053 1.00 97.19 267 MET A O 1
ATOM 2121 N N . PHE A 1 268 ? 20.108 -7.513 -15.360 1.00 98.38 268 PHE A N 1
ATOM 2122 C CA . PHE A 1 268 ? 19.597 -7.962 -16.647 1.00 98.38 268 PHE A CA 1
ATOM 2123 C C . PHE A 1 268 ? 18.279 -7.284 -17.022 1.00 98.38 268 PHE A C 1
ATOM 2125 O O . PHE A 1 268 ? 17.624 -6.661 -16.193 1.00 98.38 268 PHE A O 1
ATOM 2132 N N . VAL A 1 269 ? 17.880 -7.439 -18.279 1.00 98.75 269 VAL A N 1
ATOM 2133 C CA . VAL A 1 269 ? 16.518 -7.207 -18.759 1.00 98.75 269 VAL A CA 1
ATOM 2134 C C . VAL A 1 269 ? 16.007 -8.487 -19.410 1.00 98.75 269 VAL A C 1
ATOM 2136 O O . VAL A 1 269 ? 16.706 -9.105 -20.214 1.00 98.75 269 VAL A O 1
ATOM 2139 N N . GLU A 1 270 ? 14.795 -8.897 -19.057 1.00 98.81 270 GLU A N 1
ATOM 2140 C CA . GLU A 1 270 ? 14.094 -9.993 -19.719 1.00 98.81 270 GLU A CA 1
ATOM 2141 C C . GLU A 1 270 ? 13.502 -9.508 -21.035 1.00 98.81 270 GLU A C 1
ATOM 2143 O O . GLU A 1 270 ? 12.814 -8.487 -21.069 1.00 98.81 270 GLU A O 1
ATOM 2148 N N . ILE A 1 271 ? 13.774 -10.242 -22.111 1.00 98.88 271 ILE A N 1
ATOM 2149 C CA . ILE A 1 271 ? 13.345 -9.904 -23.468 1.00 98.88 271 ILE A CA 1
ATOM 2150 C C . ILE A 1 271 ? 12.726 -11.149 -24.097 1.00 98.88 271 ILE A C 1
ATOM 2152 O O . ILE A 1 271 ? 13.309 -12.235 -24.043 1.00 98.88 271 ILE A O 1
ATOM 2156 N N . ASN A 1 272 ? 11.568 -10.993 -24.733 1.00 98.75 272 ASN A N 1
ATOM 2157 C CA . ASN A 1 272 ? 10.948 -12.083 -25.472 1.00 98.75 272 ASN A CA 1
ATOM 2158 C C . ASN A 1 272 ? 11.825 -12.510 -26.676 1.00 98.75 272 ASN A C 1
ATOM 2160 O O . ASN A 1 272 ? 12.424 -11.648 -27.329 1.00 98.75 272 ASN A O 1
ATOM 2164 N N . PRO A 1 273 ? 11.895 -13.810 -27.034 1.00 98.75 273 PRO A N 1
ATOM 2165 C CA . PRO A 1 273 ? 12.648 -14.268 -28.202 1.00 98.75 273 PRO A CA 1
ATOM 2166 C C . PRO A 1 273 ? 12.290 -13.558 -29.515 1.00 98.75 273 PRO A C 1
ATOM 2168 O O . PRO A 1 273 ? 13.182 -13.321 -30.328 1.00 98.75 273 PRO A O 1
ATOM 2171 N N . ILE A 1 274 ? 11.020 -13.191 -29.729 1.00 98.38 274 ILE A N 1
ATOM 2172 C CA . ILE A 1 274 ? 10.576 -12.469 -30.932 1.00 98.38 274 ILE A CA 1
ATOM 2173 C C . ILE A 1 274 ? 11.257 -11.099 -31.008 1.00 98.38 274 ILE A C 1
ATOM 2175 O O . ILE A 1 274 ? 11.896 -10.782 -32.012 1.00 98.38 274 ILE A O 1
ATOM 2179 N N . ASP A 1 275 ? 11.187 -10.316 -29.932 1.00 98.25 275 ASP A N 1
ATOM 2180 C CA . ASP A 1 275 ? 11.764 -8.968 -29.883 1.00 98.25 275 ASP A CA 1
ATOM 2181 C C . ASP A 1 275 ? 13.292 -9.001 -29.969 1.00 98.25 275 ASP A C 1
ATOM 2183 O O . ASP A 1 275 ? 13.906 -8.182 -30.663 1.00 98.25 275 ASP A O 1
ATOM 2187 N N . ALA A 1 276 ? 13.912 -9.985 -29.310 1.00 98.38 276 ALA A N 1
ATOM 2188 C CA . ALA A 1 276 ? 15.351 -10.195 -29.368 1.00 98.38 276 ALA A CA 1
ATOM 2189 C C . ALA A 1 276 ? 15.821 -10.528 -30.793 1.00 98.38 276 ALA A C 1
ATOM 2191 O O . ALA A 1 276 ? 16.784 -9.927 -31.268 1.00 98.38 276 ALA A O 1
ATOM 2192 N N . ASN A 1 277 ? 15.127 -11.426 -31.500 1.00 97.62 277 ASN A N 1
ATOM 2193 C CA . ASN A 1 277 ? 15.456 -11.789 -32.880 1.00 97.62 277 ASN A CA 1
ATOM 2194 C C . ASN A 1 277 ? 15.263 -10.611 -33.844 1.00 97.62 277 ASN A C 1
ATOM 2196 O O . ASN A 1 277 ? 16.149 -10.346 -34.656 1.00 97.62 277 ASN A O 1
ATOM 2200 N N . ASN A 1 278 ? 14.162 -9.864 -33.707 1.00 96.31 278 ASN A N 1
ATOM 2201 C CA . ASN A 1 278 ? 13.894 -8.660 -34.501 1.00 96.31 278 ASN A CA 1
ATOM 2202 C C . ASN A 1 278 ? 14.974 -7.581 -34.313 1.00 96.31 278 ASN A C 1
ATOM 2204 O O . ASN A 1 278 ? 15.236 -6.801 -35.226 1.00 96.31 278 ASN A O 1
ATOM 2208 N N . SER A 1 279 ? 15.620 -7.565 -33.144 1.00 94.88 279 SER A N 1
ATOM 2209 C CA . SER A 1 279 ? 16.644 -6.584 -32.765 1.00 94.88 279 SER A CA 1
ATOM 2210 C C . SER A 1 279 ? 18.075 -7.146 -32.812 1.00 94.88 279 SER A C 1
ATOM 2212 O O . SER A 1 279 ? 19.011 -6.474 -32.384 1.00 94.88 279 SER A O 1
ATOM 2214 N N . ASN A 1 280 ? 18.260 -8.378 -33.312 1.00 95.94 280 ASN A N 1
ATOM 2215 C CA . ASN A 1 280 ? 19.532 -9.118 -33.344 1.00 95.94 280 ASN A CA 1
ATOM 2216 C C . ASN A 1 280 ? 20.275 -9.173 -31.985 1.00 95.94 280 ASN A C 1
ATOM 2218 O O . ASN A 1 280 ? 21.505 -9.136 -31.916 1.00 95.94 280 ASN A O 1
ATOM 2222 N N . ILE A 1 281 ? 19.524 -9.274 -30.889 1.00 98.31 281 ILE A N 1
ATOM 2223 C CA . ILE A 1 281 ? 20.044 -9.405 -29.526 1.00 98.31 281 ILE A CA 1
ATOM 2224 C C . ILE A 1 281 ? 20.285 -10.884 -29.218 1.00 98.31 281 ILE A C 1
ATOM 2226 O O . ILE A 1 281 ? 19.495 -11.758 -29.576 1.00 98.31 281 ILE A O 1
ATOM 2230 N N . ARG A 1 282 ? 21.392 -11.181 -28.531 1.00 98.06 282 ARG A N 1
ATOM 2231 C CA . ARG A 1 282 ? 21.753 -12.541 -28.106 1.00 98.06 282 ARG A CA 1
ATOM 2232 C C . ARG A 1 282 ? 21.730 -12.652 -26.588 1.00 98.06 282 ARG A C 1
ATOM 2234 O O . ARG A 1 282 ? 22.099 -11.714 -25.886 1.00 98.06 282 ARG A O 1
ATOM 2241 N N . ASN A 1 283 ? 21.332 -13.823 -26.097 1.00 98.56 283 ASN A N 1
ATOM 2242 C CA . ASN A 1 283 ? 21.246 -14.092 -24.667 1.00 98.56 283 ASN A CA 1
ATOM 2243 C C . ASN A 1 283 ? 22.608 -13.886 -23.981 1.00 98.56 283 ASN A C 1
ATOM 2245 O O . ASN A 1 283 ? 23.646 -14.264 -24.527 1.00 98.56 283 ASN A O 1
ATOM 2249 N N . GLY A 1 284 ? 22.600 -13.273 -22.798 1.00 98.19 284 GLY A N 1
ATOM 2250 C CA . GLY A 1 284 ? 23.787 -12.983 -21.992 1.00 98.19 284 GLY A CA 1
ATOM 2251 C C . GLY A 1 284 ? 24.694 -11.869 -22.530 1.00 98.19 284 GLY A C 1
ATOM 2252 O O . GLY A 1 284 ? 25.736 -11.598 -21.931 1.00 98.19 284 GLY A O 1
ATOM 2253 N N . LYS A 1 285 ? 24.351 -11.222 -23.652 1.00 98.44 285 LYS A N 1
ATOM 2254 C CA . LYS A 1 285 ? 25.102 -10.066 -24.165 1.00 98.44 285 LYS A CA 1
ATOM 2255 C C . LYS A 1 285 ? 24.637 -8.773 -23.513 1.00 98.44 285 LYS A C 1
ATOM 2257 O O . LYS A 1 285 ? 23.503 -8.682 -23.051 1.00 98.44 285 LYS A O 1
ATOM 2262 N N . ASP A 1 286 ? 25.528 -7.789 -23.475 1.00 98.44 286 ASP A N 1
ATOM 2263 C CA . ASP A 1 286 ? 25.184 -6.452 -23.004 1.00 98.44 286 ASP A CA 1
ATOM 2264 C C . ASP A 1 286 ? 24.229 -5.785 -24.002 1.00 98.44 286 ASP A C 1
ATOM 2266 O O . ASP A 1 286 ? 24.395 -5.899 -25.220 1.00 98.44 286 ASP A O 1
ATOM 2270 N N . VAL A 1 287 ? 23.240 -5.073 -23.471 1.00 98.69 287 VAL A N 1
ATOM 2271 C CA . VAL A 1 287 ? 22.294 -4.258 -24.232 1.00 98.69 287 VAL A CA 1
ATOM 2272 C C . VAL A 1 287 ? 22.179 -2.868 -23.624 1.00 98.69 287 VAL A C 1
ATOM 2274 O O . VAL A 1 287 ? 22.295 -2.693 -22.407 1.00 98.69 287 VAL A O 1
ATOM 2277 N N . TRP A 1 288 ? 21.922 -1.881 -24.477 1.00 98.44 288 TRP A N 1
ATOM 2278 C CA . TRP A 1 288 ? 21.413 -0.584 -24.058 1.00 98.44 288 TRP A CA 1
ATOM 2279 C C . TRP A 1 288 ? 19.895 -0.634 -24.012 1.00 98.44 288 TRP A C 1
ATOM 2281 O O . TRP A 1 288 ? 19.242 -0.899 -25.019 1.00 98.44 288 TRP A O 1
ATOM 2291 N N . LEU A 1 289 ? 19.339 -0.321 -22.848 1.00 98.44 289 LEU A N 1
ATOM 2292 C CA . LEU A 1 289 ? 17.920 -0.055 -22.675 1.00 98.44 289 LEU A CA 1
ATOM 2293 C C . LEU A 1 289 ? 17.741 1.446 -22.482 1.00 98.44 289 LEU A C 1
ATOM 2295 O O . LEU A 1 289 ? 18.228 2.003 -21.501 1.00 98.44 289 LEU A O 1
ATOM 2299 N N . THR A 1 290 ? 17.050 2.096 -23.415 1.00 98.31 290 THR A N 1
ATOM 2300 C CA . THR A 1 290 ? 16.762 3.537 -23.382 1.00 98.31 290 THR A CA 1
ATOM 2301 C C . THR A 1 290 ? 15.288 3.755 -23.063 1.00 98.31 290 THR A C 1
ATOM 2303 O O . THR A 1 290 ? 14.430 3.259 -23.794 1.00 98.31 290 THR A O 1
ATOM 2306 N N . GLY A 1 291 ? 14.995 4.475 -21.981 1.00 97.56 291 GLY A N 1
ATOM 2307 C CA . GLY A 1 291 ? 13.631 4.828 -21.581 1.00 97.56 291 GLY A CA 1
ATOM 2308 C C . GLY A 1 291 ? 13.064 5.999 -22.386 1.00 97.56 291 GLY A C 1
ATOM 2309 O O . GLY A 1 291 ? 13.808 6.745 -23.028 1.00 97.56 291 GLY A O 1
ATOM 2310 N N . ALA A 1 292 ? 11.745 6.195 -22.321 1.00 96.56 292 ALA A N 1
ATOM 2311 C CA . ALA A 1 292 ? 11.059 7.264 -23.051 1.00 96.56 292 ALA A CA 1
ATOM 2312 C C . ALA A 1 292 ? 11.559 8.685 -22.702 1.00 96.56 292 ALA A C 1
ATOM 2314 O O . ALA A 1 292 ? 11.619 9.543 -23.584 1.00 96.56 292 ALA A O 1
ATOM 2315 N N . GLU A 1 293 ? 12.037 8.882 -21.468 1.00 95.06 293 GLU A N 1
ATOM 2316 C CA . GLU A 1 293 ? 12.664 10.119 -20.964 1.00 95.06 293 GLU A CA 1
ATOM 2317 C C . GLU A 1 293 ? 14.078 10.380 -21.538 1.00 95.06 293 GLU A C 1
ATOM 2319 O O . GLU A 1 293 ? 14.689 11.416 -21.286 1.00 95.06 293 GLU A O 1
ATOM 2324 N N . GLY A 1 294 ? 14.636 9.442 -22.313 1.00 93.00 294 GLY A N 1
ATOM 2325 C CA . GLY A 1 294 ? 15.897 9.597 -23.049 1.00 93.00 294 GLY A CA 1
ATOM 2326 C C . GLY A 1 294 ? 17.157 9.097 -22.336 1.00 93.00 294 GLY A C 1
ATOM 2327 O O . GLY A 1 294 ? 18.187 8.915 -22.986 1.00 93.00 294 GLY A O 1
ATOM 2328 N N . ALA A 1 295 ? 17.096 8.823 -21.033 1.00 95.69 295 ALA A N 1
ATOM 2329 C CA . ALA A 1 295 ? 18.184 8.167 -20.312 1.00 95.69 295 ALA A CA 1
ATOM 2330 C C . ALA A 1 295 ? 18.252 6.661 -20.631 1.00 95.69 295 ALA A C 1
ATOM 2332 O O . ALA A 1 295 ? 17.263 6.038 -21.025 1.00 95.69 295 ALA A O 1
ATOM 2333 N N . ARG A 1 296 ? 19.444 6.071 -20.472 1.00 97.19 296 ARG A N 1
ATOM 2334 C CA . ARG A 1 296 ? 19.704 4.665 -20.803 1.00 97.19 296 ARG A CA 1
ATOM 2335 C C . ARG A 1 296 ? 20.523 3.942 -19.745 1.00 97.19 296 ARG A C 1
ATOM 2337 O O . ARG A 1 296 ? 21.357 4.554 -19.085 1.00 97.19 296 ARG A O 1
ATOM 2344 N N . VAL A 1 297 ? 20.336 2.632 -19.658 1.00 98.31 297 VAL A N 1
ATOM 2345 C CA . VAL A 1 297 ? 21.077 1.719 -18.779 1.00 98.31 297 VAL A CA 1
ATOM 2346 C C . VAL A 1 297 ? 21.734 0.613 -19.603 1.00 98.31 297 VAL A C 1
ATOM 2348 O O . VAL A 1 297 ? 21.200 0.218 -20.641 1.00 98.31 297 VAL A O 1
ATOM 2351 N N . LYS A 1 298 ? 22.903 0.131 -19.161 1.00 98.38 298 LYS A N 1
ATOM 2352 C CA . LYS A 1 298 ? 23.607 -1.006 -19.770 1.00 98.38 298 LYS A CA 1
ATOM 2353 C C . LYS A 1 298 ? 23.471 -2.238 -18.884 1.00 98.38 298 LYS A C 1
ATOM 2355 O O . LYS A 1 298 ? 23.987 -2.242 -17.768 1.00 98.38 298 LYS A O 1
ATOM 2360 N N . VAL A 1 299 ? 22.801 -3.268 -19.385 1.00 98.38 299 VAL A N 1
ATOM 2361 C CA . VAL A 1 299 ? 22.457 -4.486 -18.628 1.00 98.38 299 VAL A CA 1
ATOM 2362 C C . VAL A 1 299 ? 22.624 -5.731 -19.500 1.00 98.38 299 VAL A C 1
ATOM 2364 O O . VAL A 1 299 ? 22.754 -5.617 -20.718 1.00 98.38 299 VAL A O 1
ATOM 2367 N N . LYS A 1 300 ? 22.614 -6.928 -18.906 1.00 98.56 300 LYS A N 1
ATOM 2368 C CA . LYS A 1 300 ? 22.603 -8.194 -19.655 1.00 98.56 300 LYS A CA 1
ATOM 2369 C C . LYS A 1 300 ? 21.232 -8.459 -20.279 1.00 98.56 300 LYS A C 1
ATOM 2371 O O . LYS A 1 300 ? 20.205 -8.262 -19.640 1.00 98.56 300 LYS A O 1
ATOM 2376 N N . ALA A 1 301 ? 21.192 -8.982 -21.496 1.00 98.75 301 ALA A N 1
ATOM 2377 C CA . ALA A 1 301 ? 19.975 -9.546 -22.064 1.00 98.75 301 ALA A CA 1
ATOM 2378 C C . ALA A 1 301 ? 19.706 -10.937 -21.474 1.00 98.75 301 ALA A C 1
ATOM 2380 O O . ALA A 1 301 ? 20.552 -11.826 -21.572 1.00 98.75 301 ALA A O 1
ATOM 2381 N N . MET A 1 302 ? 18.511 -11.145 -20.928 1.00 98.69 302 MET A N 1
ATOM 2382 C CA . MET A 1 302 ? 17.977 -12.458 -20.575 1.00 98.69 302 MET A CA 1
ATOM 2383 C C . MET A 1 302 ? 16.836 -12.787 -21.540 1.00 98.69 302 MET A C 1
ATOM 2385 O O . MET A 1 302 ? 15.721 -12.294 -21.395 1.00 98.69 302 MET A O 1
ATOM 2389 N N . ILE A 1 303 ? 17.107 -13.608 -22.551 1.00 98.75 303 ILE A N 1
ATOM 2390 C CA . ILE A 1 303 ? 16.082 -13.996 -23.524 1.00 98.75 303 ILE A CA 1
ATOM 2391 C C . ILE A 1 303 ? 15.197 -15.081 -22.907 1.00 98.75 303 ILE A C 1
ATOM 2393 O O . ILE A 1 303 ? 15.695 -16.139 -22.521 1.00 98.75 303 ILE A O 1
ATOM 2397 N N . THR A 1 304 ? 13.893 -14.828 -22.796 1.00 98.62 304 THR A N 1
ATOM 2398 C CA . THR A 1 304 ? 12.954 -15.737 -22.123 1.00 98.62 304 THR A CA 1
ATOM 2399 C C . THR A 1 304 ? 11.511 -15.537 -22.586 1.0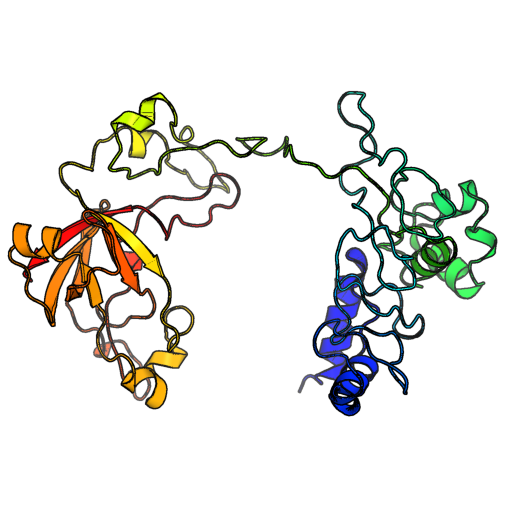0 98.62 304 THR A C 1
ATOM 2401 O O . THR A 1 304 ? 11.091 -14.425 -22.882 1.00 98.62 304 THR A O 1
ATOM 2404 N N . GLU A 1 305 ? 10.722 -16.611 -22.603 1.00 98.38 305 GLU A N 1
ATOM 2405 C CA . GLU A 1 305 ? 9.283 -16.573 -22.915 1.00 98.38 305 GLU A CA 1
ATOM 2406 C C . GLU A 1 305 ? 8.409 -16.178 -21.708 1.00 98.38 305 GLU A C 1
ATOM 2408 O O . GLU A 1 305 ? 7.187 -16.133 -21.819 1.00 98.38 305 GLU A O 1
ATOM 2413 N N . ARG A 1 306 ? 9.013 -15.873 -20.546 1.00 97.75 306 ARG A N 1
ATOM 2414 C CA . ARG A 1 306 ? 8.289 -15.405 -19.346 1.00 97.75 306 ARG A CA 1
ATOM 2415 C C . ARG A 1 306 ? 7.650 -14.027 -19.525 1.00 97.75 306 ARG A C 1
ATOM 2417 O O . ARG A 1 306 ? 6.670 -13.726 -18.848 1.00 97.75 306 ARG A O 1
ATOM 2424 N N . VAL A 1 307 ? 8.193 -13.209 -20.426 1.00 98.19 307 VAL A N 1
ATOM 2425 C CA . VAL A 1 307 ? 7.617 -11.924 -20.835 1.00 98.19 307 VAL A CA 1
ATOM 2426 C C . VAL A 1 307 ? 6.971 -12.056 -22.212 1.00 98.19 307 VAL A C 1
ATOM 2428 O O . VAL A 1 307 ? 7.487 -12.746 -23.095 1.00 98.19 307 VAL A O 1
ATOM 2431 N N . ALA A 1 308 ? 5.823 -11.406 -22.396 1.00 98.31 308 ALA A N 1
ATOM 2432 C CA . ALA A 1 308 ? 5.116 -11.399 -23.672 1.00 98.31 308 ALA A CA 1
ATOM 2433 C C . ALA A 1 308 ? 5.894 -10.604 -24.743 1.00 98.31 308 ALA A C 1
ATOM 2435 O O . ALA A 1 308 ? 6.656 -9.702 -24.390 1.00 98.31 308 ALA A O 1
ATOM 2436 N N . PRO A 1 309 ? 5.688 -10.883 -26.044 1.00 98.38 309 PRO A N 1
ATOM 2437 C CA . PRO A 1 309 ? 6.216 -10.037 -27.113 1.00 98.38 309 PRO A CA 1
ATOM 2438 C C . PRO A 1 309 ? 5.782 -8.576 -26.934 1.00 98.38 309 PRO A C 1
ATOM 2440 O O . PRO A 1 309 ? 4.628 -8.304 -26.594 1.00 98.38 309 PRO A O 1
ATOM 2443 N N . GLY A 1 310 ? 6.700 -7.640 -27.156 1.00 98.06 310 GLY A N 1
ATOM 2444 C CA . GLY A 1 310 ? 6.492 -6.215 -26.914 1.00 98.06 310 GLY A CA 1
ATOM 2445 C C . GLY A 1 310 ? 6.603 -5.794 -25.444 1.00 98.06 310 GLY A C 1
ATOM 2446 O O . GLY A 1 310 ? 6.332 -4.633 -25.140 1.00 98.06 310 GLY A O 1
ATOM 2447 N N . VAL A 1 311 ? 6.995 -6.691 -24.530 1.00 98.44 311 VAL A N 1
ATOM 2448 C CA . VAL A 1 311 ? 7.141 -6.412 -23.092 1.00 98.44 311 VAL A CA 1
ATOM 2449 C C . VAL A 1 311 ? 8.522 -6.841 -22.600 1.00 98.44 311 VAL A C 1
ATOM 2451 O O . VAL A 1 311 ? 8.998 -7.934 -22.893 1.00 98.44 311 VAL A O 1
ATOM 2454 N N . ALA A 1 312 ? 9.147 -5.987 -21.796 1.00 98.56 312 ALA A N 1
ATOM 2455 C CA . ALA A 1 312 ? 10.402 -6.244 -21.113 1.00 98.56 312 ALA A CA 1
ATOM 2456 C C . ALA A 1 312 ? 10.257 -6.049 -19.600 1.00 98.56 312 ALA A C 1
ATOM 2458 O O . ALA A 1 312 ? 9.534 -5.166 -19.127 1.00 98.56 312 ALA A O 1
ATOM 2459 N N . PHE A 1 313 ? 10.990 -6.855 -18.836 1.00 98.62 313 PHE A N 1
ATOM 2460 C CA . PHE A 1 313 ? 11.058 -6.763 -17.377 1.00 98.62 313 PHE A CA 1
ATOM 2461 C C . PHE A 1 313 ? 12.487 -6.464 -16.928 1.00 98.62 313 PHE A C 1
ATOM 2463 O O . PHE A 1 313 ? 13.429 -7.087 -17.410 1.00 98.62 313 PHE A O 1
ATOM 2470 N N . MET A 1 314 ? 12.654 -5.550 -15.972 1.00 97.69 314 MET A N 1
ATOM 2471 C CA . MET A 1 314 ? 13.958 -5.233 -15.383 1.00 97.69 314 MET A CA 1
ATOM 2472 C C . MET A 1 314 ? 13.876 -5.166 -13.845 1.00 97.69 314 MET A C 1
ATOM 2474 O O . MET A 1 314 ? 13.026 -4.447 -13.313 1.00 97.69 314 MET A O 1
ATOM 2478 N N . PRO A 1 315 ? 14.746 -5.867 -13.095 1.00 97.69 315 PRO A N 1
ATOM 2479 C CA . PRO A 1 315 ? 14.807 -5.753 -11.643 1.00 97.69 315 PRO A CA 1
ATOM 2480 C C . PRO A 1 315 ? 15.388 -4.398 -11.211 1.00 97.69 315 PRO A C 1
ATOM 2482 O O . PRO A 1 315 ? 16.231 -3.826 -11.899 1.00 97.69 315 PRO A O 1
ATOM 2485 N N . PHE A 1 316 ? 14.980 -3.894 -10.044 1.00 96.94 316 PHE A N 1
ATOM 2486 C CA . PHE A 1 316 ? 15.406 -2.577 -9.532 1.00 96.94 316 PHE A CA 1
ATOM 2487 C C . PHE A 1 316 ? 16.403 -2.624 -8.359 1.00 96.94 316 PHE A C 1
ATOM 2489 O O . PHE A 1 316 ? 16.571 -1.638 -7.647 1.00 96.94 316 PHE A O 1
ATOM 2496 N N . HIS A 1 317 ? 17.078 -3.755 -8.155 1.00 97.69 317 HIS A N 1
ATOM 2497 C CA . HIS A 1 317 ? 17.938 -4.004 -6.988 1.00 97.69 317 HIS A CA 1
ATOM 2498 C C . HIS A 1 317 ? 19.409 -3.607 -7.160 1.00 97.69 317 HIS A C 1
ATOM 2500 O O . HIS A 1 317 ? 20.234 -3.924 -6.307 1.00 97.69 317 HIS A O 1
ATOM 2506 N N . PHE A 1 318 ? 19.774 -2.975 -8.272 1.00 97.06 318 PHE A N 1
ATOM 2507 C CA . PHE A 1 318 ? 21.172 -2.773 -8.638 1.00 97.06 318 PHE A CA 1
ATOM 2508 C C . PHE A 1 318 ? 21.574 -1.301 -8.594 1.00 97.06 318 PHE A C 1
ATOM 2510 O O . PHE A 1 318 ? 20.767 -0.402 -8.826 1.00 97.06 318 PHE A O 1
ATOM 2517 N N . ALA A 1 319 ? 22.846 -1.064 -8.271 1.00 95.44 319 ALA A N 1
ATOM 2518 C CA . ALA A 1 319 ? 23.460 0.256 -8.258 1.00 95.44 319 ALA A CA 1
ATOM 2519 C C . ALA A 1 319 ? 24.983 0.157 -8.441 1.00 95.44 319 ALA A C 1
ATOM 2521 O O . ALA A 1 319 ? 25.558 -0.935 -8.468 1.00 95.44 319 ALA A O 1
ATOM 2522 N N . GLY A 1 320 ? 25.624 1.320 -8.566 1.00 94.75 320 GLY A N 1
ATOM 2523 C CA . GLY A 1 320 ? 27.076 1.468 -8.680 1.00 94.75 320 GLY A CA 1
ATOM 2524 C C . GLY A 1 320 ? 27.636 1.336 -10.103 1.00 94.75 320 GLY A C 1
ATOM 2525 O O . GLY A 1 320 ? 28.846 1.430 -10.298 1.00 94.75 320 GLY A O 1
ATOM 2526 N N . LYS A 1 321 ? 26.766 1.233 -11.112 1.00 96.06 321 LYS A N 1
ATOM 2527 C CA . LYS A 1 321 ? 27.033 1.649 -12.496 1.00 96.06 321 LYS A CA 1
ATOM 2528 C C . LYS A 1 321 ? 26.064 2.772 -12.883 1.00 96.06 321 LYS A C 1
ATOM 2530 O O . LYS A 1 321 ? 24.944 2.821 -12.377 1.00 96.06 321 LYS A O 1
ATOM 2535 N N . MET A 1 322 ? 26.512 3.691 -13.736 1.00 95.62 322 MET A N 1
ATOM 2536 C CA . MET A 1 322 ? 25.672 4.756 -14.294 1.00 95.62 322 MET A CA 1
ATOM 2537 C C . MET A 1 322 ? 25.983 4.958 -15.774 1.00 95.62 322 MET A C 1
ATOM 2539 O O . MET A 1 322 ? 27.089 5.371 -16.136 1.00 95.62 322 MET A O 1
ATOM 2543 N N . GLN A 1 323 ? 24.999 4.686 -16.629 1.00 94.81 323 GLN A N 1
ATOM 2544 C CA . GLN A 1 323 ? 25.106 4.742 -18.090 1.00 94.81 323 GLN A CA 1
ATOM 2545 C C . GLN A 1 323 ? 26.346 4.004 -18.632 1.00 94.81 323 GLN A C 1
ATOM 2547 O O . GLN A 1 323 ? 27.107 4.518 -19.454 1.00 94.81 323 GLN A O 1
ATOM 2552 N N . GLY A 1 324 ? 26.569 2.790 -18.137 1.00 95.19 324 GLY A N 1
ATOM 2553 C CA . GLY A 1 324 ? 27.646 1.879 -18.504 1.00 95.19 324 GLY A CA 1
ATOM 2554 C C . GLY A 1 324 ? 28.999 2.182 -17.864 1.00 95.19 324 GLY A C 1
ATOM 2555 O O . GLY A 1 324 ? 29.944 1.434 -18.128 1.00 95.19 324 GLY A O 1
ATOM 2556 N N . LYS A 1 325 ? 29.107 3.238 -17.046 1.00 96.50 325 LYS A N 1
ATOM 2557 C CA . LYS A 1 325 ? 30.328 3.597 -16.316 1.00 96.50 325 LYS A CA 1
ATOM 2558 C C . LYS A 1 325 ? 30.313 3.000 -14.917 1.00 96.50 325 LYS A C 1
ATOM 2560 O O . LYS A 1 325 ? 29.334 3.151 -14.192 1.00 96.50 325 LYS A O 1
ATOM 2565 N N . ASP A 1 326 ? 31.418 2.371 -14.544 1.00 95.81 326 ASP A N 1
ATOM 2566 C CA . ASP A 1 326 ? 31.652 1.857 -13.197 1.00 95.81 326 ASP A CA 1
ATOM 2567 C C . ASP A 1 326 ? 31.849 3.018 -12.199 1.00 95.81 326 ASP A C 1
ATOM 2569 O O . ASP A 1 326 ? 32.600 3.964 -12.463 1.00 95.81 326 ASP A O 1
ATOM 2573 N N . LEU A 1 327 ? 31.143 2.968 -11.066 1.00 95.75 327 LEU A N 1
ATOM 2574 C CA . LEU A 1 327 ? 31.199 3.971 -10.002 1.00 95.75 327 LEU A CA 1
ATOM 2575 C C . LEU A 1 327 ? 31.801 3.440 -8.690 1.00 95.75 327 LEU A C 1
ATOM 2577 O O . LEU A 1 327 ? 31.639 4.094 -7.662 1.00 95.75 327 LEU A O 1
ATOM 2581 N N . ARG A 1 328 ? 32.539 2.320 -8.699 1.00 93.88 328 ARG A N 1
ATOM 2582 C CA . ARG A 1 328 ? 33.199 1.745 -7.507 1.00 93.88 328 ARG A CA 1
ATOM 2583 C C . ARG A 1 328 ? 34.026 2.750 -6.724 1.00 93.88 328 ARG A C 1
ATOM 2585 O O . ARG A 1 328 ? 33.987 2.778 -5.503 1.00 93.88 328 ARG A O 1
ATOM 2592 N N . HIS A 1 329 ? 34.711 3.643 -7.435 1.00 94.62 329 HIS A N 1
ATOM 2593 C CA . HIS A 1 329 ? 35.526 4.706 -6.844 1.00 94.62 329 HIS A CA 1
ATOM 2594 C C . HIS A 1 329 ? 34.744 5.691 -5.952 1.00 94.62 329 HIS A C 1
ATOM 2596 O O . HIS A 1 329 ? 35.364 6.486 -5.252 1.00 94.62 329 HIS A O 1
ATOM 2602 N N . LYS A 1 330 ? 33.403 5.687 -5.995 1.00 94.44 330 LYS A N 1
ATOM 2603 C CA . LYS A 1 330 ? 32.550 6.512 -5.128 1.00 94.44 330 LYS A CA 1
ATOM 2604 C C . LYS A 1 330 ? 32.188 5.837 -3.806 1.00 94.44 330 LYS A C 1
ATOM 2606 O O . LYS A 1 330 ? 31.659 6.518 -2.930 1.00 94.44 330 LYS A O 1
ATOM 2611 N N . TYR A 1 331 ? 32.437 4.538 -3.660 1.00 93.25 331 TYR A N 1
ATOM 2612 C CA . TYR A 1 331 ? 32.199 3.843 -2.401 1.00 93.25 331 TYR A CA 1
ATOM 2613 C C . TYR A 1 331 ? 33.333 4.145 -1.411 1.00 93.25 331 TYR A C 1
ATOM 2615 O O . TYR A 1 331 ? 34.502 4.176 -1.809 1.00 93.25 331 TYR A O 1
ATOM 2623 N N . PRO A 1 332 ? 33.023 4.364 -0.119 1.00 94.12 332 PRO A N 1
ATOM 2624 C CA . PRO A 1 332 ? 34.037 4.417 0.925 1.00 94.12 332 PRO A CA 1
ATOM 2625 C C . PRO A 1 332 ? 34.898 3.149 0.943 1.00 94.12 332 PRO A C 1
ATOM 2627 O O . PRO A 1 332 ? 34.444 2.062 0.578 1.00 94.12 332 PRO A O 1
ATOM 2630 N N . ALA A 1 333 ? 36.141 3.273 1.409 1.00 93.88 333 ALA A N 1
ATOM 2631 C CA . ALA A 1 333 ? 37.025 2.122 1.559 1.00 93.88 333 ALA A CA 1
ATOM 2632 C C . ALA A 1 333 ? 36.370 1.046 2.448 1.00 93.88 333 ALA A C 1
ATOM 2634 O O . ALA A 1 333 ? 35.932 1.340 3.558 1.00 93.88 333 ALA A O 1
ATOM 2635 N N . GLY A 1 334 ? 36.303 -0.192 1.947 1.00 90.81 334 GLY A N 1
ATOM 2636 C CA . GLY A 1 334 ? 35.670 -1.322 2.639 1.00 90.81 334 GLY A CA 1
ATOM 2637 C C . GLY A 1 334 ? 34.149 -1.434 2.469 1.00 90.81 334 GLY A C 1
ATOM 2638 O O . GLY A 1 334 ? 33.566 -2.354 3.029 1.00 90.81 334 GLY A O 1
ATOM 2639 N N . ALA A 1 335 ? 33.515 -0.544 1.698 1.00 91.38 335 ALA A N 1
ATOM 2640 C CA . ALA A 1 335 ? 32.067 -0.536 1.463 1.00 91.38 335 ALA A CA 1
ATOM 2641 C C . ALA A 1 335 ? 31.671 -0.855 0.004 1.00 91.38 335 ALA A C 1
ATOM 2643 O O . ALA A 1 335 ? 30.545 -0.571 -0.397 1.00 91.38 335 ALA A O 1
ATOM 2644 N N . ASP A 1 336 ? 32.587 -1.400 -0.808 1.00 91.44 336 ASP A N 1
ATOM 2645 C CA . ASP A 1 336 ? 32.268 -1.859 -2.170 1.00 91.44 336 ASP A CA 1
ATOM 2646 C C . ASP A 1 336 ? 31.372 -3.111 -2.099 1.00 91.44 336 ASP A C 1
ATOM 2648 O O . ASP A 1 336 ? 31.756 -4.092 -1.455 1.00 91.44 336 ASP A O 1
ATOM 2652 N N . PRO A 1 337 ? 30.186 -3.107 -2.729 1.00 93.81 337 PRO A N 1
ATOM 2653 C CA . PRO A 1 337 ? 29.323 -4.281 -2.777 1.00 93.81 337 PRO A CA 1
ATOM 2654 C C . PRO A 1 337 ? 29.894 -5.367 -3.703 1.00 93.81 337 PRO A C 1
ATOM 2656 O O . PRO A 1 337 ? 30.605 -5.095 -4.673 1.00 93.81 337 PRO A O 1
ATOM 2659 N N . PHE A 1 338 ? 29.500 -6.621 -3.471 1.00 95.12 338 PHE A N 1
ATOM 2660 C CA . PHE A 1 338 ? 29.920 -7.754 -4.305 1.00 95.12 338 PHE A CA 1
ATOM 2661 C C . PHE A 1 338 ? 29.364 -7.663 -5.731 1.00 95.12 338 PHE A C 1
ATOM 2663 O O . PHE A 1 338 ? 30.031 -8.058 -6.688 1.00 95.12 338 PHE A O 1
ATOM 2670 N N . VAL A 1 339 ? 28.152 -7.118 -5.876 1.00 95.50 339 VAL A N 1
ATOM 2671 C CA . VAL A 1 339 ? 27.433 -7.016 -7.152 1.00 95.50 339 VAL A CA 1
ATOM 2672 C C . VAL A 1 339 ? 27.075 -5.570 -7.478 1.00 95.50 339 VAL A C 1
ATOM 2674 O O . VAL A 1 339 ? 26.600 -4.802 -6.634 1.00 95.50 339 VAL A O 1
ATOM 2677 N N . LEU A 1 340 ? 27.272 -5.213 -8.748 1.00 95.69 340 LEU A N 1
ATOM 2678 C CA . LEU A 1 340 ? 27.003 -3.890 -9.299 1.00 95.69 340 LEU A CA 1
ATOM 2679 C C . LEU A 1 340 ? 26.108 -3.958 -10.526 1.00 95.69 340 LEU A C 1
ATOM 2681 O O . LEU A 1 340 ? 26.210 -4.859 -11.357 1.00 95.69 340 LEU A O 1
ATOM 2685 N N . GLY A 1 341 ? 25.328 -2.906 -10.717 1.00 96.00 341 GLY A N 1
ATOM 2686 C CA . GLY A 1 341 ? 24.533 -2.707 -11.917 1.00 96.00 341 GLY A CA 1
ATOM 2687 C C . GLY A 1 341 ? 24.012 -1.284 -11.998 1.00 96.00 341 GLY A C 1
ATOM 2688 O O . GLY A 1 341 ? 24.459 -0.396 -11.276 1.00 96.00 341 GLY A O 1
ATOM 2689 N N . GLU A 1 342 ? 23.085 -1.061 -12.909 1.00 96.56 342 GLU A N 1
ATOM 2690 C CA . GLU A 1 342 ? 22.443 0.235 -13.094 1.00 96.56 342 GLU A CA 1
ATOM 2691 C C . GLU A 1 342 ? 21.230 0.372 -12.170 1.00 96.56 342 GLU A C 1
ATOM 2693 O O . GLU A 1 342 ? 20.573 -0.607 -11.825 1.00 96.56 342 GLU A O 1
ATOM 2698 N N . ALA A 1 343 ? 20.872 1.598 -11.803 1.00 95.38 343 ALA A N 1
ATOM 2699 C CA . ALA A 1 343 ? 19.572 1.824 -11.185 1.00 95.38 343 ALA A CA 1
ATOM 2700 C C . ALA A 1 343 ? 18.484 1.746 -12.266 1.00 95.38 343 ALA A C 1
ATOM 2702 O O . ALA A 1 343 ? 18.493 2.538 -13.209 1.00 95.38 343 ALA A O 1
ATOM 2703 N N . ALA A 1 344 ? 17.508 0.845 -12.115 1.00 96.19 344 ALA A N 1
ATOM 2704 C CA . ALA A 1 344 ? 16.369 0.744 -13.037 1.00 96.19 344 ALA A CA 1
ATOM 2705 C C . ALA A 1 344 ? 15.646 2.090 -13.221 1.00 96.19 344 ALA A C 1
ATOM 2707 O O . ALA A 1 344 ? 15.248 2.435 -14.332 1.00 96.19 344 ALA A O 1
ATOM 2708 N N . ASN A 1 345 ? 15.556 2.879 -12.144 1.00 95.38 345 ASN A N 1
ATOM 2709 C CA . ASN A 1 345 ? 14.939 4.205 -12.135 1.00 95.38 345 ASN A CA 1
ATOM 2710 C C . ASN A 1 345 ? 15.559 5.175 -13.151 1.00 95.38 345 ASN A C 1
ATOM 2712 O O . ASN A 1 345 ? 14.870 6.086 -13.596 1.00 95.38 345 ASN A O 1
ATOM 2716 N N . THR A 1 346 ? 16.816 4.970 -13.564 1.00 95.75 346 THR A N 1
ATOM 2717 C CA . THR A 1 346 ? 17.472 5.777 -14.603 1.00 95.75 346 THR A CA 1
ATOM 2718 C C . THR A 1 346 ? 16.743 5.694 -15.945 1.00 95.75 346 THR A C 1
ATOM 2720 O O . THR A 1 346 ? 16.740 6.671 -16.680 1.00 95.75 346 THR A O 1
ATOM 2723 N N . ALA A 1 347 ? 16.128 4.554 -16.277 1.00 95.69 347 ALA A N 1
ATOM 2724 C CA . ALA A 1 347 ? 15.412 4.348 -17.540 1.00 95.69 347 ALA A CA 1
ATOM 2725 C C . ALA A 1 347 ? 13.877 4.356 -17.383 1.00 95.69 347 ALA A C 1
ATOM 2727 O O . ALA A 1 347 ? 13.163 3.981 -18.313 1.00 95.69 347 ALA A O 1
ATOM 2728 N N . MET A 1 348 ? 13.369 4.749 -16.212 1.00 94.69 348 MET A N 1
ATOM 2729 C CA . MET A 1 348 ? 11.934 4.782 -15.920 1.00 94.69 348 MET A CA 1
ATOM 2730 C C . MET A 1 348 ? 11.272 6.107 -16.315 1.00 94.69 348 MET A C 1
ATOM 2732 O O . MET A 1 348 ? 11.910 7.022 -16.827 1.00 94.69 348 MET A O 1
ATOM 2736 N N . THR A 1 349 ? 9.955 6.160 -16.124 1.00 93.69 349 THR A N 1
ATOM 2737 C CA . THR A 1 349 ? 9.073 7.282 -16.471 1.00 93.69 349 THR A CA 1
ATOM 2738 C C . THR A 1 349 ? 9.069 8.386 -15.414 1.00 93.69 349 THR A C 1
ATOM 2740 O O . THR A 1 349 ? 9.267 8.136 -14.218 1.00 93.69 349 THR A O 1
ATOM 2743 N N . TYR A 1 350 ? 8.759 9.601 -15.865 1.00 94.12 350 TYR A N 1
ATOM 2744 C CA . TYR A 1 350 ? 8.326 10.712 -15.027 1.00 94.12 350 TYR A CA 1
ATOM 2745 C C . TYR A 1 350 ? 7.022 10.436 -14.252 1.00 94.12 350 TYR A C 1
ATOM 2747 O O . TYR A 1 350 ? 6.842 11.016 -13.196 1.00 94.12 350 TYR A O 1
ATOM 2755 N N . GLY A 1 351 ? 6.104 9.600 -14.745 1.00 93.06 351 GLY A N 1
ATOM 2756 C CA . GLY A 1 351 ? 4.708 9.531 -14.281 1.00 93.06 351 GLY A CA 1
ATOM 2757 C C . GLY A 1 351 ? 4.480 9.366 -12.771 1.00 93.06 351 GLY A C 1
ATOM 2758 O O . GLY A 1 351 ? 5.241 8.696 -12.072 1.00 93.06 351 GLY A O 1
ATOM 2759 N N . TYR A 1 352 ? 3.378 9.945 -12.280 1.00 94.88 352 TYR A N 1
ATOM 2760 C CA . TYR A 1 352 ? 2.976 9.945 -10.869 1.00 94.88 352 TYR A CA 1
ATOM 2761 C C . TYR A 1 352 ? 1.474 9.689 -10.705 1.00 94.88 352 TYR A C 1
ATOM 2763 O O . TYR A 1 352 ? 0.678 10.063 -11.558 1.00 94.88 352 TYR A O 1
ATOM 2771 N N . ASP A 1 353 ? 1.072 9.091 -9.585 1.00 95.00 353 ASP A N 1
ATOM 2772 C CA . ASP A 1 353 ? -0.336 8.936 -9.226 1.00 95.00 353 ASP A CA 1
ATOM 2773 C C . ASP A 1 353 ? -1.005 10.284 -8.888 1.00 95.00 353 ASP A C 1
ATOM 2775 O O . ASP A 1 353 ? -0.450 11.121 -8.170 1.00 95.00 353 ASP A O 1
ATOM 2779 N N . SER A 1 354 ? -2.245 10.450 -9.356 1.00 93.56 354 SER A N 1
ATOM 2780 C CA . SER A 1 354 ? -3.031 11.691 -9.251 1.00 93.56 354 SER A CA 1
ATOM 2781 C C . SER A 1 354 ? -3.462 12.081 -7.839 1.00 93.56 354 SER A C 1
ATOM 2783 O O . SER A 1 354 ? -3.889 13.216 -7.632 1.00 93.56 354 SER A O 1
ATOM 2785 N N . VAL A 1 355 ? -3.357 11.163 -6.876 1.00 93.25 355 VAL A N 1
ATOM 2786 C CA . VAL A 1 355 ? -3.768 11.392 -5.487 1.00 93.25 355 VAL A CA 1
ATOM 2787 C C . VAL A 1 355 ? -2.568 11.411 -4.547 1.00 93.25 355 VAL A C 1
ATOM 2789 O O . VAL A 1 355 ? -2.508 12.231 -3.638 1.00 93.25 355 VAL A O 1
ATOM 2792 N N . THR A 1 356 ? -1.631 10.487 -4.729 1.00 93.56 356 THR A N 1
ATOM 2793 C CA . THR A 1 356 ? -0.557 10.202 -3.768 1.00 93.56 356 THR A CA 1
ATOM 2794 C C . THR A 1 356 ? 0.815 10.693 -4.215 1.00 93.56 356 THR A C 1
ATOM 2796 O O . THR A 1 356 ? 1.738 10.679 -3.405 1.00 93.56 356 THR A O 1
ATOM 2799 N N . GLN A 1 357 ? 0.974 11.093 -5.483 1.00 92.69 357 GLN A N 1
ATOM 2800 C CA . GLN A 1 357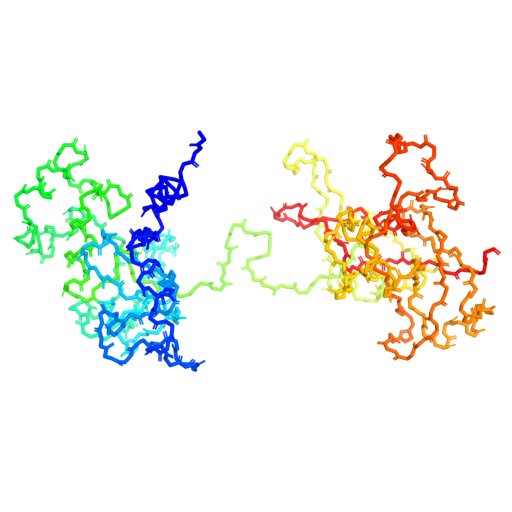 ? 2.280 11.307 -6.122 1.00 92.69 357 GLN A CA 1
ATOM 2801 C C . GLN A 1 357 ? 3.228 10.103 -6.036 1.00 92.69 357 GLN A C 1
ATOM 2803 O O . GLN A 1 357 ? 4.448 10.247 -6.114 1.00 92.69 357 GLN A O 1
ATOM 2808 N N . MET A 1 358 ? 2.698 8.888 -5.901 1.00 95.50 358 MET A N 1
ATOM 2809 C CA . MET A 1 358 ? 3.530 7.698 -6.014 1.00 95.50 358 MET A CA 1
ATOM 2810 C C . MET A 1 358 ? 3.963 7.507 -7.473 1.00 95.50 358 MET A C 1
ATOM 2812 O O . MET A 1 358 ? 3.131 7.560 -8.375 1.00 95.50 358 MET A O 1
ATOM 2816 N N . GLN A 1 359 ? 5.260 7.303 -7.708 1.00 94.50 359 GLN A N 1
ATOM 2817 C CA . GLN A 1 359 ? 5.820 7.180 -9.057 1.00 94.50 359 GLN A CA 1
ATOM 2818 C C . GLN A 1 359 ? 5.301 5.931 -9.794 1.00 94.50 359 GLN A C 1
ATOM 2820 O O . GLN A 1 359 ? 5.226 4.833 -9.230 1.00 94.50 359 GLN A O 1
ATOM 2825 N N . GLU A 1 360 ? 5.034 6.078 -11.091 1.00 95.56 360 GLU A N 1
ATOM 2826 C CA . GLU A 1 360 ? 4.636 5.030 -12.034 1.00 95.56 360 GLU A CA 1
ATOM 2827 C C . GLU A 1 360 ? 5.815 4.088 -12.370 1.00 95.56 360 GLU A C 1
ATOM 2829 O O . GLU A 1 360 ? 6.352 4.054 -13.466 1.00 95.56 360 GLU A O 1
ATOM 2834 N N . SER A 1 361 ? 6.252 3.262 -11.421 1.00 93.94 361 SER A N 1
ATOM 2835 C CA . SER A 1 361 ? 7.403 2.354 -11.633 1.00 93.94 361 SER A CA 1
ATOM 2836 C C . SER A 1 361 ? 7.080 1.067 -12.411 1.00 93.94 361 SER A C 1
ATOM 2838 O O . SER A 1 361 ? 7.914 0.158 -12.487 1.00 93.94 361 SER A O 1
ATOM 2840 N N . LYS A 1 362 ? 5.843 0.910 -12.893 1.00 96.88 362 LYS A N 1
ATOM 2841 C CA . LYS A 1 362 ? 5.314 -0.376 -13.384 1.00 96.88 362 LYS A CA 1
ATOM 2842 C C . LYS A 1 362 ? 4.953 -0.386 -14.860 1.00 96.88 362 LYS A C 1
ATOM 2844 O O . LYS A 1 362 ? 4.781 -1.476 -15.400 1.00 96.88 362 LYS A O 1
ATOM 2849 N N . CYS A 1 363 ? 4.874 0.773 -15.502 1.00 95.75 363 CYS A N 1
ATOM 2850 C CA . CYS A 1 363 ? 4.591 0.860 -16.922 1.00 95.75 363 CYS A CA 1
ATOM 2851 C C . CYS A 1 363 ? 5.277 2.085 -17.521 1.00 95.75 363 CYS A C 1
ATOM 2853 O O . CYS A 1 363 ? 5.068 3.207 -17.075 1.00 95.75 363 CYS A O 1
ATOM 2855 N N . THR A 1 364 ? 6.100 1.862 -18.536 1.00 97.38 364 THR A N 1
ATOM 2856 C CA . THR A 1 364 ? 6.620 2.901 -19.427 1.00 97.38 364 THR A CA 1
ATOM 2857 C C . THR A 1 364 ? 6.981 2.266 -20.767 1.00 97.38 364 THR A C 1
ATOM 2859 O O . THR A 1 364 ? 6.747 1.075 -20.975 1.00 97.38 364 THR A O 1
ATOM 2862 N N . LEU A 1 365 ? 7.572 3.040 -21.670 1.00 98.31 365 LEU A N 1
ATOM 2863 C CA . LEU A 1 365 ? 8.106 2.565 -22.935 1.00 98.31 365 LEU A CA 1
ATOM 2864 C C . LEU A 1 365 ? 9.634 2.630 -22.957 1.00 98.31 365 LEU A C 1
ATOM 2866 O O . LEU A 1 365 ? 10.248 3.546 -22.403 1.00 98.31 365 LEU A O 1
ATOM 2870 N N . CYS A 1 366 ? 10.249 1.673 -23.643 1.00 98.38 366 CYS A N 1
ATOM 2871 C CA . CYS A 1 366 ? 11.678 1.639 -23.894 1.00 98.38 366 CYS A CA 1
ATOM 2872 C C . CYS A 1 366 ? 12.017 1.165 -25.314 1.00 98.38 366 CYS A C 1
ATOM 2874 O O . CYS A 1 366 ? 11.190 0.651 -26.072 1.00 98.38 366 CYS A O 1
ATOM 2876 N N . LYS A 1 367 ? 13.284 1.365 -25.671 1.00 97.94 367 LYS A N 1
ATOM 2877 C CA . LYS A 1 367 ? 13.954 0.746 -26.813 1.00 97.94 367 LYS A CA 1
ATOM 2878 C C . LYS A 1 367 ? 15.133 -0.056 -26.277 1.00 97.94 367 LYS A C 1
ATOM 2880 O O . LYS A 1 367 ? 15.864 0.441 -25.419 1.00 97.94 367 LYS A O 1
ATOM 2885 N N . ILE A 1 368 ? 15.330 -1.260 -26.805 1.00 98.50 368 ILE A N 1
ATOM 2886 C CA . ILE A 1 368 ? 16.449 -2.133 -26.446 1.00 98.50 368 ILE A CA 1
ATOM 2887 C C . ILE A 1 368 ? 17.295 -2.385 -27.694 1.00 98.50 368 ILE A C 1
ATOM 2889 O O . ILE A 1 368 ? 16.759 -2.699 -28.754 1.00 98.50 368 ILE A O 1
ATOM 2893 N N . GLU A 1 369 ? 18.610 -2.230 -27.578 1.00 97.56 369 GLU A N 1
ATOM 2894 C CA . GLU A 1 369 ? 19.567 -2.464 -28.662 1.00 97.56 369 GLU A CA 1
ATOM 2895 C C . GLU A 1 369 ? 20.860 -3.105 -28.144 1.00 97.56 369 GLU A C 1
ATOM 2897 O O . GLU A 1 369 ? 21.190 -2.986 -26.965 1.00 97.56 369 GLU A O 1
ATOM 2902 N N . ALA A 1 370 ? 21.590 -3.807 -29.013 1.00 97.00 370 ALA A N 1
ATOM 2903 C CA . ALA A 1 370 ? 22.897 -4.368 -28.665 1.00 97.00 370 ALA A CA 1
ATOM 2904 C C . ALA A 1 370 ? 23.879 -3.258 -28.232 1.00 97.00 370 ALA A C 1
ATOM 2906 O O . ALA A 1 370 ? 23.852 -2.162 -28.798 1.00 97.00 370 ALA A O 1
ATOM 2907 N N . ALA A 1 371 ? 24.700 -3.536 -27.209 1.00 92.69 371 ALA A N 1
ATOM 2908 C CA . ALA A 1 371 ? 25.568 -2.539 -26.574 1.00 92.69 371 ALA A CA 1
ATOM 2909 C C . ALA A 1 371 ? 26.907 -2.271 -27.259 1.00 92.69 371 ALA A C 1
ATOM 2911 O O . ALA A 1 371 ? 27.481 -3.220 -27.843 1.00 92.69 371 ALA A O 1
#